Protein AF-J9S7V9-F1 (afdb_monomer)

Solvent-accessible surface area (backbone atoms only — not comparable to full-atom values): 14011 Å² total; per-residue (Å²): 140,81,84,81,82,76,84,75,80,78,78,80,75,76,76,70,69,83,44,79,54,92,44,72,67,48,50,49,61,65,52,67,58,42,80,44,70,44,55,42,45,25,38,92,94,42,56,77,85,59,64,95,46,74,57,42,57,49,16,39,74,54,36,29,32,42,37,31,40,50,82,56,92,65,22,27,37,34,38,28,60,47,79,48,75,40,78,44,88,86,44,96,82,50,74,57,49,72,44,80,47,54,45,40,36,67,38,90,51,70,66,63,68,64,54,57,64,66,75,48,80,50,75,68,53,43,53,50,50,51,57,50,49,51,57,57,48,49,55,55,53,56,60,60,59,71,82,56,85,63,52,73,66,54,53,54,52,52,39,53,57,38,21,63,69,53,49,80,90,67,75,80,100,74,70,56,72,63,41,54,50,40,35,55,51,28,14,44,51,50,20,50,50,51,53,39,59,77,64,63,64,73,42,64,95,46,74,73,39,38,57,50,37,55,52,49,53,53,50,52,55,53,50,30,33,51,36,37,27,52,30,52,36,50,52,50,56,55,60,75,73,109

Nearest PDB structures (foldseek):
  1xg2-assembly1_B  TM=3.855E-01  e=2.181E+00  Actinidia chinensis
  7zxk-assembly1_A  TM=3.573E-01  e=2.425E+00  Homo sapiens
  1x8z-assembly1_A-2  TM=3.748E-01  e=4.831E+00  Arabidopsis thaliana
  4qyz-assembly1_A  TM=2.620E-01  e=9.129E+00  Escherichia coli K-12

Radius of gyration: 21.39 Å; Cα contacts (8 Å, |Δi|>4): 297; chains: 1; bounding box: 53×49×70 Å

Sequence (242 aa):
MRWPDGPGTPDEQVSPATGSANGVLDLLALLRPARRLVVRLPSTGDPQGLPPHPATSAALGAGEVLLVDDASSTGTLALVPAFTARASAAEATDPPFVSCTWSAYRYDAALDLGHLVSAGPSAGDLEYELRQAVRDATSIIGGLGGRRAADATDLRTQLAALTSRHRVALPPHILDARSTRLIDTAAQVEAIVDLAGARSVEIGDTAGQWDSGDATLRGLQVLTRTARAAAVNQTILELLRH

Mean predicted aligned error: 10.32 Å

Structure (mmCIF, N/CA/C/O backbone):
data_AF-J9S7V9-F1
#
_entry.id   AF-J9S7V9-F1
#
loop_
_atom_site.group_PDB
_atom_site.id
_atom_site.type_symbol
_atom_site.label_atom_id
_atom_site.label_alt_id
_atom_site.label_comp_id
_atom_site.label_asym_id
_atom_site.label_entity_id
_atom_site.label_seq_id
_atom_site.pdbx_PDB_ins_code
_atom_site.Cartn_x
_atom_site.Cartn_y
_atom_site.Cartn_z
_atom_site.occupancy
_atom_site.B_iso_or_equiv
_atom_site.auth_seq_id
_atom_site.auth_comp_id
_atom_site.auth_asym_id
_atom_site.auth_atom_id
_atom_site.pdbx_PDB_model_num
ATOM 1 N N . MET A 1 1 ? -29.192 -33.424 -40.022 1.00 38.44 1 MET A N 1
ATOM 2 C CA . MET A 1 1 ? -28.822 -31.993 -40.000 1.00 38.44 1 MET A CA 1
ATOM 3 C C . MET A 1 1 ? -28.279 -31.722 -38.604 1.00 38.44 1 MET A C 1
ATOM 5 O O . MET A 1 1 ? -29.033 -31.842 -37.650 1.00 38.44 1 MET A O 1
ATOM 9 N N . ARG A 1 2 ? -26.953 -31.603 -38.473 1.00 37.44 2 ARG A N 1
ATOM 10 C CA . ARG A 1 2 ? -26.197 -31.676 -37.210 1.00 37.44 2 ARG A CA 1
ATOM 11 C C . ARG A 1 2 ? -25.835 -30.245 -36.798 1.00 37.44 2 ARG A C 1
ATOM 13 O O . ARG A 1 2 ? -25.290 -29.518 -37.622 1.00 37.44 2 ARG A O 1
ATOM 20 N N . TRP A 1 3 ? -26.212 -29.840 -35.590 1.00 37.81 3 TRP A N 1
ATOM 21 C CA . TRP A 1 3 ? -25.896 -28.523 -35.025 1.00 37.81 3 TRP A CA 1
ATOM 22 C C . TRP A 1 3 ? -24.385 -28.439 -34.732 1.00 37.81 3 TRP A C 1
ATOM 24 O O . TRP A 1 3 ? -23.839 -29.449 -34.282 1.00 37.81 3 TRP A O 1
ATOM 34 N N . PRO A 1 4 ? -23.693 -27.320 -35.016 1.00 46.81 4 PRO A N 1
ATOM 35 C CA . PRO A 1 4 ? -22.258 -27.206 -34.771 1.00 46.81 4 PRO A CA 1
ATOM 36 C C . PRO A 1 4 ? -21.960 -27.006 -33.279 1.00 46.81 4 PRO A C 1
ATOM 38 O O . PRO A 1 4 ? -22.697 -26.314 -32.573 1.00 46.81 4 PRO A O 1
ATOM 41 N N . ASP A 1 5 ? -20.876 -27.637 -32.828 1.00 46.78 5 ASP A N 1
ATOM 42 C CA . ASP A 1 5 ? -20.341 -27.561 -31.470 1.00 46.78 5 ASP A CA 1
ATOM 43 C C . ASP A 1 5 ? -19.988 -26.112 -31.085 1.00 46.78 5 ASP A C 1
ATOM 45 O O . ASP A 1 5 ? -19.474 -25.337 -31.896 1.00 46.78 5 ASP A O 1
ATOM 49 N N . GLY A 1 6 ? -20.316 -25.738 -29.845 1.00 43.12 6 GLY A N 1
ATOM 50 C CA . GLY A 1 6 ? -20.069 -24.405 -29.297 1.00 43.12 6 GLY A CA 1
ATOM 51 C C . GLY A 1 6 ? -18.573 -24.088 -29.153 1.00 43.12 6 GLY A C 1
ATOM 52 O O . GLY A 1 6 ? -17.753 -25.004 -29.072 1.00 43.12 6 GLY A O 1
ATOM 53 N N . PRO A 1 7 ? -18.198 -22.796 -29.122 1.00 43.84 7 PRO A N 1
ATOM 54 C CA . PRO A 1 7 ? -16.804 -22.393 -29.012 1.00 43.84 7 PRO A CA 1
ATOM 55 C C . PRO A 1 7 ? -16.226 -22.863 -27.674 1.00 43.84 7 PRO A C 1
ATOM 57 O O . PRO A 1 7 ? -16.810 -22.627 -26.614 1.00 43.84 7 PRO A O 1
ATOM 60 N N . GLY A 1 8 ? -15.085 -23.549 -27.758 1.00 37.28 8 GLY A N 1
ATOM 61 C CA . GLY A 1 8 ? -14.332 -24.036 -26.612 1.00 37.28 8 GLY A CA 1
ATOM 62 C C . GLY A 1 8 ? -14.010 -22.908 -25.637 1.00 37.28 8 GLY A C 1
ATOM 63 O O . GLY A 1 8 ? -13.689 -21.787 -26.034 1.00 37.28 8 GLY A O 1
ATOM 64 N N . THR A 1 9 ? -14.117 -23.230 -24.353 1.00 36.31 9 THR A N 1
ATOM 65 C CA . THR A 1 9 ? -13.598 -22.421 -23.254 1.00 36.31 9 THR A CA 1
ATOM 66 C C . THR A 1 9 ? -12.144 -22.058 -23.554 1.00 36.31 9 THR A C 1
ATOM 68 O O . THR A 1 9 ? -11.357 -22.975 -23.803 1.00 36.31 9 THR A O 1
ATOM 71 N N . PRO A 1 10 ? -11.762 -20.770 -23.573 1.00 40.31 10 PRO A N 1
ATOM 72 C CA . PRO A 1 10 ? -10.356 -20.426 -23.657 1.00 40.31 10 PRO A CA 1
ATOM 73 C C . PRO A 1 10 ? -9.682 -20.989 -22.407 1.00 40.31 10 PRO A C 1
ATOM 75 O O . PRO A 1 10 ? -10.049 -20.622 -21.291 1.00 40.31 10 PRO A O 1
ATOM 78 N N . ASP A 1 11 ? -8.744 -21.915 -22.609 1.00 34.06 11 ASP A N 1
ATOM 79 C CA . ASP A 1 11 ? -7.768 -22.288 -21.593 1.00 34.06 11 ASP A CA 1
ATOM 80 C C . ASP A 1 11 ? -7.143 -20.986 -21.092 1.00 34.06 11 ASP A C 1
ATOM 82 O O . ASP A 1 11 ? -6.427 -20.296 -21.824 1.00 34.06 11 ASP A O 1
ATOM 86 N N . GLU A 1 12 ? -7.467 -20.624 -19.855 1.00 33.91 12 GLU A N 1
ATOM 87 C CA . GLU A 1 12 ? -6.794 -19.577 -19.108 1.00 33.91 12 GLU A CA 1
ATOM 88 C C . GLU A 1 12 ? -5.360 -20.063 -18.895 1.00 33.91 12 GLU A C 1
ATOM 90 O O . GLU A 1 12 ? -5.033 -20.750 -17.927 1.00 33.91 12 GLU A O 1
ATOM 95 N N . GLN A 1 13 ? -4.506 -19.790 -19.885 1.00 33.53 13 GLN A N 1
ATOM 96 C CA . GLN A 1 13 ? -3.075 -20.001 -19.789 1.00 33.53 13 GLN A CA 1
ATOM 97 C C . GLN A 1 13 ? -2.557 -19.067 -18.702 1.00 33.53 13 GLN A C 1
ATOM 99 O O . GLN A 1 13 ? -2.215 -17.911 -18.943 1.00 33.53 13 GLN A O 1
ATOM 104 N N . VAL A 1 14 ? -2.516 -19.587 -17.478 1.00 37.94 14 VAL A N 1
ATOM 105 C CA . VAL A 1 14 ? -1.708 -19.042 -16.398 1.00 37.94 14 VAL A CA 1
ATOM 106 C C . VAL A 1 14 ? -0.270 -19.069 -16.901 1.00 37.94 14 VAL A C 1
ATOM 108 O O . VAL A 1 14 ? 0.377 -20.117 -16.907 1.00 37.94 14 VAL A O 1
ATOM 111 N N . SER A 1 15 ? 0.212 -17.927 -17.394 1.00 41.44 15 SER A N 1
ATOM 112 C CA . SER A 1 15 ? 1.614 -17.764 -17.760 1.00 41.44 15 SER A CA 1
ATOM 113 C C . SER A 1 15 ? 2.471 -18.152 -16.554 1.00 41.44 15 SER A C 1
ATOM 115 O O . SER A 1 15 ? 2.323 -17.544 -15.488 1.00 41.44 15 SER A O 1
ATOM 117 N N . PRO A 1 16 ? 3.342 -19.167 -16.675 1.00 40.19 16 PRO A N 1
ATOM 118 C CA . PRO A 1 16 ? 4.184 -19.581 -15.568 1.00 40.19 16 PRO A CA 1
ATOM 119 C C . PRO A 1 16 ? 5.148 -18.446 -15.213 1.00 40.19 16 PRO A C 1
ATOM 121 O O . PRO A 1 16 ? 5.659 -17.754 -16.098 1.00 40.19 16 PRO A O 1
ATOM 124 N N . ALA A 1 17 ? 5.401 -18.265 -13.914 1.00 45.16 17 ALA A N 1
ATOM 125 C CA . ALA A 1 17 ? 6.425 -17.351 -13.420 1.00 45.16 17 ALA A CA 1
ATOM 126 C C . ALA A 1 17 ? 7.728 -17.578 -14.203 1.00 45.16 17 ALA A C 1
ATOM 128 O O . ALA A 1 17 ? 8.227 -18.702 -14.272 1.00 45.16 17 ALA A O 1
ATOM 129 N N . THR A 1 18 ? 8.286 -16.528 -14.807 1.00 47.97 18 THR A N 1
ATOM 130 C CA . THR A 1 18 ? 9.433 -16.643 -15.729 1.00 47.97 18 THR A CA 1
ATOM 131 C C . THR A 1 18 ? 10.768 -16.903 -15.005 1.00 47.97 18 THR A C 1
ATOM 133 O O . THR A 1 18 ? 11.839 -16.790 -15.592 1.00 47.97 18 THR A O 1
ATOM 136 N N . GLY A 1 19 ? 10.729 -17.280 -13.727 1.00 45.47 19 GLY A N 1
ATOM 137 C CA . GLY A 1 19 ? 11.892 -17.659 -12.935 1.00 45.47 19 GLY A CA 1
ATOM 138 C C . GLY A 1 19 ? 11.580 -17.663 -11.440 1.00 45.47 19 GLY A C 1
ATOM 139 O O . GLY A 1 19 ? 10.988 -16.719 -10.921 1.00 45.47 19 GLY A O 1
ATOM 140 N N . SER A 1 20 ? 11.992 -18.726 -10.747 1.00 45.31 20 SER A N 1
ATOM 141 C CA . SER A 1 20 ? 12.107 -18.753 -9.285 1.00 45.31 20 SER A CA 1
ATOM 142 C C . SER A 1 20 ? 13.527 -18.322 -8.931 1.00 45.31 20 SER A C 1
ATOM 144 O O . SER A 1 20 ? 14.477 -19.033 -9.255 1.00 45.31 20 SER A O 1
ATOM 146 N N . ALA A 1 21 ? 13.686 -17.152 -8.313 1.00 51.97 21 ALA A N 1
ATOM 147 C CA . ALA A 1 21 ? 14.956 -16.741 -7.723 1.00 51.97 21 ALA A CA 1
ATOM 148 C C . ALA A 1 21 ? 15.135 -17.535 -6.419 1.00 51.97 21 ALA A C 1
ATOM 150 O O . ALA A 1 21 ? 14.439 -17.288 -5.435 1.00 51.97 21 ALA A O 1
ATOM 151 N N . ASN A 1 22 ? 16.032 -18.521 -6.406 1.00 54.12 22 ASN A N 1
ATOM 152 C CA . ASN A 1 22 ? 16.146 -19.503 -5.322 1.00 54.12 22 ASN A CA 1
ATOM 153 C C . ASN A 1 22 ? 17.025 -19.010 -4.154 1.00 54.12 22 ASN A C 1
ATOM 155 O O . ASN A 1 22 ? 17.597 -19.811 -3.413 1.00 54.12 22 ASN A O 1
ATOM 159 N N . GLY A 1 23 ? 17.121 -17.694 -3.944 1.00 71.50 23 GLY A N 1
ATOM 160 C CA . GLY A 1 23 ? 17.806 -17.128 -2.785 1.00 71.50 23 GLY A CA 1
ATOM 161 C C . GLY A 1 23 ? 18.076 -15.627 -2.864 1.00 71.50 23 GLY A C 1
ATOM 162 O O . GLY A 1 23 ? 17.802 -14.960 -3.859 1.00 71.50 23 GLY A O 1
ATOM 163 N N . VAL A 1 24 ? 18.666 -15.096 -1.787 1.00 79.56 24 VAL A N 1
ATOM 164 C CA . VAL A 1 24 ? 19.018 -13.670 -1.642 1.00 79.56 24 VAL A CA 1
ATOM 165 C C . VAL A 1 24 ? 19.972 -13.199 -2.745 1.00 79.56 24 VAL A C 1
ATOM 167 O O . VAL A 1 24 ? 19.847 -12.076 -3.221 1.00 79.56 24 VAL A O 1
ATOM 170 N N . LEU A 1 25 ? 20.906 -14.048 -3.183 1.00 84.25 25 LEU A N 1
ATOM 171 C CA . LEU A 1 25 ? 21.874 -13.691 -4.225 1.00 84.25 25 LEU A CA 1
ATOM 172 C C . LEU A 1 25 ? 21.218 -13.480 -5.593 1.00 84.25 25 LEU A C 1
ATOM 174 O O . LEU A 1 25 ? 21.598 -12.550 -6.299 1.00 84.25 25 LEU A O 1
ATOM 178 N N . ASP A 1 26 ? 20.212 -14.284 -5.938 1.00 83.94 26 ASP A N 1
ATOM 179 C CA . ASP A 1 26 ? 19.473 -14.140 -7.196 1.00 83.94 26 ASP A CA 1
ATOM 180 C C . ASP A 1 26 ? 18.645 -12.851 -7.192 1.00 83.94 26 ASP A C 1
ATOM 182 O O . ASP A 1 26 ? 18.638 -12.106 -8.171 1.00 83.94 26 ASP A O 1
ATOM 186 N N . LEU A 1 27 ? 18.013 -12.531 -6.056 1.00 86.25 27 LEU A N 1
ATOM 187 C CA . LEU A 1 27 ? 17.316 -11.258 -5.872 1.00 86.25 27 LEU A CA 1
ATOM 188 C C . LEU A 1 27 ? 18.281 -10.072 -6.006 1.00 86.25 27 LEU A C 1
ATOM 190 O O . LEU A 1 27 ? 17.988 -9.113 -6.715 1.00 86.25 27 LEU A O 1
ATOM 194 N N . LEU A 1 28 ? 19.454 -10.139 -5.373 1.00 87.69 28 LEU A N 1
ATOM 195 C CA . LEU A 1 28 ? 20.473 -9.096 -5.504 1.00 87.69 28 LEU A CA 1
ATOM 196 C C . LEU A 1 28 ? 20.975 -8.970 -6.945 1.00 87.69 28 LEU A C 1
ATOM 198 O O . LEU A 1 28 ? 21.182 -7.854 -7.414 1.00 87.69 28 LEU A O 1
ATOM 202 N N . ALA A 1 29 ? 21.142 -10.080 -7.666 1.00 87.31 29 ALA A N 1
ATOM 203 C CA . ALA A 1 29 ? 21.524 -10.060 -9.074 1.00 87.31 29 ALA A CA 1
ATOM 204 C C . ALA A 1 29 ? 20.453 -9.388 -9.952 1.00 87.31 29 ALA A C 1
ATOM 206 O O . ALA A 1 29 ? 20.811 -8.606 -10.832 1.00 87.31 29 ALA A O 1
ATOM 207 N N . LEU A 1 30 ? 19.166 -9.629 -9.673 1.00 87.25 30 LEU A N 1
ATOM 208 C CA . LEU A 1 30 ? 18.038 -8.974 -10.349 1.00 87.25 30 LEU A CA 1
ATOM 209 C C . LEU A 1 30 ? 17.956 -7.472 -10.052 1.00 87.25 30 LEU A C 1
ATOM 211 O O . LEU A 1 30 ? 17.625 -6.690 -10.938 1.00 87.25 30 LEU A O 1
ATOM 215 N N . LEU A 1 31 ? 18.256 -7.062 -8.818 1.00 89.12 31 LEU A N 1
ATOM 216 C CA . LEU A 1 31 ? 18.162 -5.663 -8.391 1.00 89.12 31 LEU A CA 1
ATOM 217 C C . LEU A 1 31 ? 19.415 -4.843 -8.715 1.00 89.12 31 LEU A C 1
ATOM 219 O O . LEU A 1 31 ? 19.340 -3.623 -8.809 1.00 89.12 31 LEU A O 1
ATOM 223 N N . ARG A 1 32 ? 20.570 -5.482 -8.918 1.00 88.56 32 ARG A N 1
ATOM 224 C CA . ARG A 1 32 ? 21.835 -4.802 -9.227 1.00 88.56 32 ARG A CA 1
ATOM 225 C C . ARG A 1 32 ? 21.781 -3.856 -10.441 1.00 88.56 32 ARG A C 1
ATOM 227 O O . ARG A 1 32 ? 22.381 -2.788 -10.342 1.00 88.56 32 ARG A O 1
ATOM 234 N N . PRO A 1 33 ? 21.138 -4.195 -11.576 1.00 88.62 33 PRO A N 1
ATOM 235 C CA . PRO A 1 33 ? 21.015 -3.274 -12.709 1.00 88.62 33 PRO A CA 1
ATOM 236 C C . PRO A 1 33 ? 19.897 -2.230 -12.546 1.00 88.62 33 PRO A C 1
ATOM 238 O O . PRO A 1 33 ? 19.689 -1.436 -13.464 1.00 88.62 33 PRO A O 1
ATOM 241 N N . ALA A 1 34 ? 19.163 -2.222 -11.427 1.00 90.69 34 ALA A N 1
ATOM 242 C CA . ALA A 1 34 ? 18.019 -1.341 -11.246 1.00 90.69 34 ALA A CA 1
ATOM 243 C C . ALA A 1 34 ? 18.429 0.137 -11.289 1.00 90.69 34 ALA A C 1
ATOM 245 O O . ALA A 1 34 ? 19.229 0.611 -10.485 1.00 90.69 34 ALA A O 1
ATOM 246 N N . ARG A 1 35 ? 17.825 0.884 -12.211 1.00 89.38 35 ARG A N 1
ATOM 247 C CA . ARG A 1 35 ? 17.903 2.348 -12.280 1.00 89.38 35 ARG A CA 1
ATOM 248 C C . ARG A 1 35 ? 16.882 3.006 -11.371 1.00 89.38 35 ARG A C 1
ATOM 250 O O . ARG A 1 35 ? 17.097 4.116 -10.890 1.00 89.38 35 ARG A O 1
ATOM 257 N N . ARG A 1 36 ? 15.752 2.331 -11.164 1.00 91.94 36 ARG A N 1
ATOM 258 C CA . ARG A 1 36 ? 14.672 2.811 -10.315 1.00 91.94 36 ARG A CA 1
ATOM 259 C C . ARG A 1 36 ? 13.923 1.652 -9.684 1.00 91.94 36 ARG A C 1
ATOM 261 O O . ARG A 1 36 ? 13.664 0.638 -10.326 1.00 91.94 36 ARG A O 1
ATOM 268 N N . LEU A 1 37 ? 13.548 1.861 -8.431 1.00 94.38 37 LEU A N 1
ATOM 269 C CA . LEU A 1 37 ? 12.752 0.947 -7.631 1.00 94.38 37 LEU A CA 1
ATOM 270 C C . LEU A 1 37 ? 11.518 1.698 -7.132 1.00 94.38 37 LEU A C 1
ATOM 272 O O . LEU A 1 37 ? 11.633 2.836 -6.671 1.00 94.38 37 LEU A O 1
ATOM 276 N N . VAL A 1 38 ? 10.342 1.089 -7.265 1.00 95.31 38 VAL A N 1
ATOM 277 C CA . VAL A 1 38 ? 9.075 1.646 -6.776 1.00 95.31 38 VAL A CA 1
ATOM 278 C C . VAL A 1 38 ? 8.254 0.547 -6.123 1.00 95.31 38 VAL A C 1
ATOM 280 O O . VAL A 1 38 ? 7.904 -0.436 -6.765 1.00 95.31 38 VAL A O 1
ATOM 283 N N . VAL A 1 39 ? 7.893 0.746 -4.864 1.00 95.19 39 VAL A N 1
ATOM 284 C CA . VAL A 1 39 ? 6.965 -0.104 -4.122 1.00 95.19 39 VAL A CA 1
ATOM 285 C C . VAL A 1 39 ? 5.534 0.389 -4.324 1.00 95.19 39 VAL A C 1
ATOM 287 O O . VAL A 1 39 ? 5.259 1.595 -4.303 1.00 95.19 39 VAL A O 1
ATOM 290 N N . ARG A 1 40 ? 4.614 -0.560 -4.507 1.00 95.50 40 ARG A N 1
ATOM 291 C CA . ARG A 1 40 ? 3.161 -0.355 -4.492 1.00 95.50 40 ARG A CA 1
ATOM 292 C C . ARG A 1 40 ? 2.529 -1.313 -3.503 1.00 95.50 40 ARG A C 1
ATOM 294 O O . ARG A 1 40 ? 2.974 -2.452 -3.394 1.00 95.50 40 ARG A O 1
ATOM 301 N N . LEU A 1 41 ? 1.464 -0.860 -2.847 1.00 94.75 41 LEU A N 1
ATOM 302 C CA . LEU A 1 41 ? 0.678 -1.663 -1.913 1.00 94.75 41 LEU A CA 1
ATOM 303 C C . LEU A 1 41 ? -0.780 -1.741 -2.391 1.00 94.75 41 LEU A C 1
ATOM 305 O O . LEU A 1 41 ? -1.669 -1.202 -1.725 1.00 94.75 41 LEU A O 1
ATOM 309 N N . PRO A 1 42 ? -1.036 -2.328 -3.577 1.00 95.00 42 PRO A N 1
ATOM 310 C CA . PRO A 1 42 ? -2.360 -2.308 -4.179 1.00 95.00 42 PRO A CA 1
ATOM 311 C C . PRO A 1 42 ? -3.349 -3.150 -3.370 1.00 95.00 42 PRO A C 1
ATOM 313 O O . PRO A 1 42 ? -2.979 -4.034 -2.596 1.00 95.00 42 PRO A O 1
ATOM 316 N N . SER A 1 43 ? -4.636 -2.889 -3.558 1.00 92.00 43 SER A N 1
ATOM 317 C CA . SER A 1 43 ? -5.719 -3.684 -2.981 1.00 92.00 43 SER A CA 1
ATOM 318 C C . SER A 1 43 ? -6.840 -3.877 -3.995 1.00 92.00 43 SER A C 1
ATOM 320 O O . SER A 1 43 ? -6.909 -3.183 -5.010 1.00 92.00 43 SER A O 1
ATOM 322 N N . THR A 1 44 ? -7.739 -4.826 -3.741 1.00 87.06 44 THR A N 1
ATOM 323 C CA . THR A 1 44 ? -8.907 -5.008 -4.612 1.00 87.06 44 THR A CA 1
ATOM 324 C C . THR A 1 44 ? -9.746 -3.725 -4.614 1.00 87.06 44 THR A C 1
ATOM 326 O O . THR A 1 44 ? -10.231 -3.307 -3.567 1.00 87.06 44 THR A O 1
ATOM 329 N N . GLY A 1 45 ? -9.907 -3.100 -5.784 1.00 86.81 45 GLY A N 1
ATOM 330 C CA . GLY A 1 45 ? -10.594 -1.809 -5.943 1.00 86.81 45 GLY A CA 1
ATOM 331 C C . GLY A 1 45 ? -9.680 -0.576 -5.908 1.00 86.81 45 GLY A C 1
ATOM 332 O O . GLY A 1 45 ? -10.116 0.493 -6.319 1.00 86.81 45 GLY A O 1
ATOM 333 N N . ASP A 1 46 ? -8.415 -0.729 -5.511 1.00 90.00 46 ASP A N 1
ATOM 334 C CA . ASP A 1 46 ? -7.376 0.304 -5.600 1.00 90.00 46 ASP A CA 1
ATOM 335 C C . ASP A 1 46 ? -6.076 -0.297 -6.177 1.00 90.00 46 ASP A C 1
ATOM 337 O O . ASP A 1 46 ? -5.182 -0.719 -5.432 1.00 90.00 46 ASP A O 1
ATOM 341 N N . PRO A 1 47 ? -5.950 -0.379 -7.515 1.00 90.69 47 PRO A N 1
ATOM 342 C CA . PRO A 1 47 ? -4.756 -0.913 -8.167 1.00 90.69 47 PRO A CA 1
ATOM 343 C C . PRO A 1 47 ? -3.571 0.066 -8.155 1.00 90.69 47 PRO A C 1
ATOM 345 O O . PRO A 1 47 ? -2.509 -0.281 -8.664 1.00 90.69 47 PRO A O 1
ATOM 348 N N . GLN A 1 48 ? -3.725 1.286 -7.624 1.00 91.25 48 GLN A N 1
ATOM 349 C CA . GLN A 1 48 ? -2.658 2.294 -7.533 1.00 91.25 48 GLN A CA 1
ATOM 350 C C . GLN A 1 48 ? -1.951 2.597 -8.867 1.00 91.25 48 GLN A C 1
ATOM 352 O O . GLN A 1 48 ? -0.731 2.775 -8.918 1.00 91.25 48 GLN A O 1
ATOM 357 N N . GLY A 1 49 ? -2.724 2.647 -9.956 1.00 91.19 49 GLY A N 1
ATOM 358 C CA . GLY A 1 49 ? -2.230 2.959 -11.301 1.00 91.19 49 GLY A CA 1
ATOM 359 C C . GLY A 1 49 ? -1.552 1.796 -12.032 1.00 91.19 49 GLY A C 1
ATOM 360 O O . GLY A 1 49 ? -1.057 1.995 -13.140 1.00 91.19 49 GL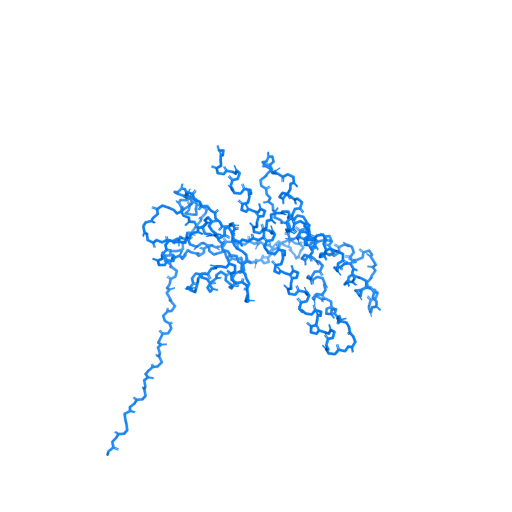Y A O 1
ATOM 361 N N . LEU A 1 50 ? -1.528 0.588 -11.456 1.00 94.81 50 LEU A N 1
ATOM 362 C CA . LEU A 1 50 ? -1.026 -0.603 -12.144 1.00 94.81 50 LEU A CA 1
ATOM 363 C C . LEU A 1 50 ? -1.966 -0.997 -13.305 1.00 94.81 50 LEU A C 1
ATOM 365 O O . LEU A 1 50 ? -3.180 -1.082 -13.091 1.00 94.81 50 LEU A O 1
ATOM 369 N N . PRO A 1 51 ? -1.444 -1.248 -14.522 1.00 95.38 51 PRO A N 1
ATOM 370 C CA . PRO A 1 51 ? -2.268 -1.652 -15.660 1.00 95.38 51 PRO A CA 1
ATOM 371 C C . PRO A 1 51 ? -2.717 -3.116 -15.534 1.00 95.38 51 PRO A C 1
ATOM 373 O O . PRO A 1 51 ? -2.049 -3.887 -14.859 1.00 95.38 51 PRO A O 1
ATOM 376 N N . PRO A 1 52 ? -3.797 -3.555 -16.202 1.00 95.31 52 PRO A N 1
ATOM 377 C CA . PRO A 1 52 ? -4.203 -4.962 -16.199 1.00 95.31 52 PRO A CA 1
ATOM 378 C C . PRO A 1 52 ? -3.100 -5.883 -16.742 1.00 95.31 52 PRO A C 1
ATOM 380 O O . PRO A 1 52 ? -2.649 -5.708 -17.872 1.00 95.31 52 PRO A O 1
ATOM 383 N N . HIS A 1 53 ? -2.665 -6.859 -15.942 1.00 96.44 53 HIS A N 1
ATOM 384 C CA . HIS A 1 53 ? -1.592 -7.799 -16.283 1.00 96.44 53 HIS A CA 1
ATOM 385 C C . HIS A 1 53 ? -1.540 -8.947 -15.250 1.00 96.44 53 HIS A C 1
ATOM 387 O O . HIS A 1 53 ? -1.907 -8.713 -14.094 1.00 96.44 53 HIS A O 1
ATOM 393 N N . PRO A 1 54 ? -1.021 -10.153 -15.570 1.00 96.81 54 PRO A N 1
ATOM 394 C CA . PRO A 1 54 ? -0.811 -11.212 -14.573 1.00 96.81 54 PRO A CA 1
ATOM 395 C C . PRO A 1 54 ? 0.009 -10.767 -13.352 1.00 96.81 54 PRO A C 1
ATOM 397 O O . PRO A 1 54 ? -0.316 -11.125 -12.222 1.00 96.81 54 PRO A O 1
ATOM 400 N N . ALA A 1 55 ? 1.021 -9.916 -13.560 1.00 96.38 55 ALA A N 1
ATOM 401 C CA . ALA A 1 55 ? 1.791 -9.303 -12.470 1.00 96.38 55 ALA A CA 1
ATOM 402 C C . ALA A 1 55 ? 0.910 -8.479 -11.521 1.00 96.38 55 ALA A C 1
ATOM 404 O O . ALA A 1 55 ? 1.127 -8.479 -10.314 1.00 96.38 55 ALA A O 1
ATOM 405 N N . THR A 1 56 ? -0.086 -7.778 -12.059 1.00 97.12 56 THR A N 1
ATOM 406 C CA . THR A 1 56 ? -1.011 -6.941 -11.290 1.00 97.12 56 THR A CA 1
ATOM 407 C C . THR A 1 56 ? -2.007 -7.789 -10.526 1.00 97.12 56 THR A C 1
ATOM 409 O O . THR A 1 56 ? -2.252 -7.512 -9.359 1.00 97.12 56 THR A O 1
ATOM 412 N N . SER A 1 57 ? -2.517 -8.864 -11.129 1.00 96.75 57 SER A N 1
ATOM 413 C CA . SER A 1 57 ? -3.336 -9.852 -10.422 1.00 96.75 57 SER A CA 1
ATOM 414 C C . SER A 1 57 ? -2.567 -10.478 -9.254 1.00 96.75 57 SER A C 1
ATOM 416 O O . SER A 1 57 ? -3.085 -10.551 -8.141 1.00 96.75 57 SER A O 1
ATOM 418 N N . ALA A 1 58 ? -1.303 -10.854 -9.477 1.00 96.81 58 ALA A N 1
ATOM 419 C CA . ALA A 1 58 ? -0.429 -11.373 -8.428 1.00 96.81 58 ALA A CA 1
ATOM 420 C C . ALA A 1 58 ? -0.164 -10.327 -7.330 1.00 96.81 58 ALA A C 1
ATOM 422 O O . ALA A 1 58 ? -0.276 -10.642 -6.147 1.00 96.81 58 ALA A O 1
ATOM 423 N N . ALA A 1 59 ? 0.114 -9.075 -7.705 1.00 96.88 59 ALA A N 1
ATOM 424 C CA . ALA A 1 59 ? 0.314 -7.969 -6.771 1.00 96.88 59 ALA A CA 1
ATOM 425 C C . ALA A 1 59 ? -0.940 -7.660 -5.940 1.00 96.88 59 ALA A C 1
ATOM 427 O O . ALA A 1 59 ? -0.830 -7.405 -4.747 1.00 96.88 59 ALA A O 1
ATOM 428 N N . LEU A 1 60 ? -2.133 -7.704 -6.541 1.00 95.94 60 LEU A N 1
ATOM 429 C CA . LEU A 1 60 ? -3.408 -7.528 -5.840 1.00 95.94 60 LEU A CA 1
ATOM 430 C C . LEU A 1 60 ? -3.660 -8.656 -4.835 1.00 95.94 60 LEU A C 1
ATOM 432 O O . LEU A 1 60 ? -4.150 -8.391 -3.739 1.00 95.94 60 LEU A O 1
ATOM 436 N N . GLY A 1 61 ? -3.298 -9.892 -5.193 1.00 94.69 61 GLY A N 1
ATOM 437 C CA . GLY A 1 61 ? -3.369 -11.044 -4.295 1.00 94.69 61 GLY A CA 1
ATOM 438 C C . GLY A 1 61 ? -2.378 -10.962 -3.130 1.00 94.69 61 GLY A C 1
ATOM 439 O O . GLY A 1 61 ? -2.740 -11.272 -1.999 1.00 94.69 61 GLY A O 1
ATOM 440 N N . ALA A 1 62 ? -1.149 -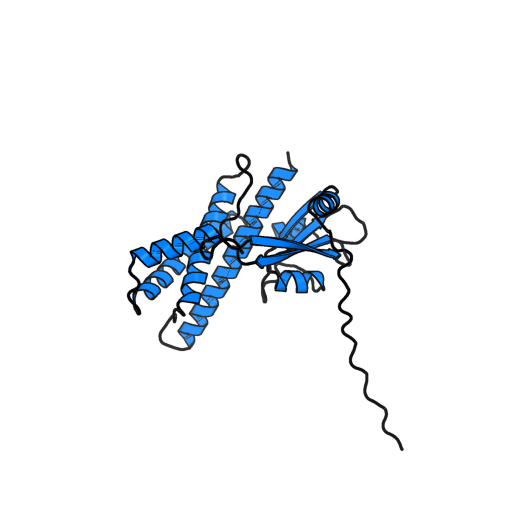10.509 -3.388 1.00 94.12 62 ALA A N 1
ATOM 441 C CA . ALA A 1 62 ? -0.121 -10.325 -2.361 1.00 94.12 62 ALA A CA 1
ATOM 442 C C . ALA A 1 62 ? -0.315 -9.048 -1.523 1.00 94.12 62 ALA A C 1
ATOM 444 O O . ALA A 1 62 ? 0.159 -8.966 -0.394 1.00 94.12 62 ALA A O 1
ATOM 445 N N . GLY A 1 63 ? -0.994 -8.041 -2.074 1.00 94.56 63 GLY A N 1
ATOM 446 C CA . GLY A 1 63 ? -1.118 -6.705 -1.495 1.00 94.56 63 GLY A CA 1
ATOM 447 C C . GLY A 1 63 ? 0.141 -5.840 -1.620 1.00 94.56 63 GLY A C 1
ATOM 448 O O . GLY A 1 63 ? 0.153 -4.729 -1.094 1.00 94.56 63 GLY A O 1
ATOM 449 N N . GLU A 1 64 ? 1.183 -6.324 -2.299 1.00 95.56 64 GLU A N 1
ATOM 450 C CA . GLU A 1 64 ? 2.467 -5.645 -2.467 1.00 95.56 64 GLU A CA 1
ATOM 451 C C . GLU A 1 64 ? 3.133 -6.037 -3.792 1.00 95.56 64 GLU A C 1
ATOM 453 O O . GLU A 1 64 ? 3.029 -7.173 -4.257 1.00 95.56 64 GLU A O 1
ATOM 458 N N . VAL A 1 65 ? 3.849 -5.087 -4.395 1.00 97.00 65 VAL A N 1
ATOM 459 C CA . VAL A 1 65 ? 4.770 -5.347 -5.504 1.00 97.00 65 VAL A CA 1
ATOM 460 C C . VAL A 1 65 ? 5.922 -4.347 -5.500 1.00 97.00 65 VAL A C 1
ATOM 462 O O . VAL A 1 65 ? 5.724 -3.146 -5.303 1.00 97.00 65 VAL A O 1
ATOM 465 N N . LEU A 1 66 ? 7.127 -4.847 -5.773 1.00 96.50 66 LEU A N 1
ATOM 466 C CA . LEU A 1 66 ? 8.299 -4.041 -6.088 1.00 96.50 66 LEU A CA 1
ATOM 467 C C . LEU A 1 66 ? 8.473 -3.984 -7.608 1.00 96.50 66 LEU A C 1
ATOM 469 O O . LEU A 1 66 ? 8.741 -4.992 -8.261 1.00 96.50 66 LEU A O 1
ATOM 473 N N . LEU A 1 67 ? 8.323 -2.792 -8.170 1.00 96.69 67 LEU A N 1
ATOM 474 C CA . LEU A 1 67 ? 8.580 -2.502 -9.572 1.00 96.69 67 LEU A CA 1
ATOM 475 C C . LEU A 1 67 ? 10.035 -2.085 -9.750 1.00 96.69 67 LEU A C 1
ATOM 477 O O . LEU A 1 67 ? 10.538 -1.218 -9.032 1.00 96.69 67 LEU A O 1
ATOM 481 N N . VAL A 1 68 ? 10.683 -2.685 -10.737 1.00 95.44 68 VAL A N 1
ATOM 482 C CA . VAL A 1 68 ? 12.095 -2.502 -11.038 1.00 95.44 68 VAL A CA 1
ATOM 483 C C . VAL A 1 68 ? 12.223 -2.054 -12.488 1.00 95.44 68 VAL A C 1
ATOM 485 O O . VAL A 1 68 ? 11.846 -2.771 -13.418 1.00 95.44 68 VAL A O 1
ATOM 488 N N . ASP A 1 69 ? 12.765 -0.856 -12.678 1.00 93.44 69 ASP A N 1
ATOM 489 C CA . ASP A 1 69 ? 13.345 -0.457 -13.958 1.00 93.44 69 ASP A CA 1
ATOM 490 C C . ASP A 1 69 ? 14.782 -0.976 -13.990 1.00 93.44 69 ASP A C 1
ATOM 492 O O . ASP A 1 69 ? 15.682 -0.375 -13.404 1.00 93.44 69 ASP A O 1
ATOM 496 N N . ASP A 1 70 ? 14.980 -2.124 -14.633 1.00 89.50 70 ASP A N 1
ATOM 497 C CA . ASP A 1 70 ? 16.264 -2.813 -14.776 1.00 89.50 70 ASP A CA 1
ATOM 498 C C . ASP A 1 70 ? 17.018 -2.412 -16.055 1.00 89.50 70 ASP A C 1
ATOM 500 O O . ASP A 1 70 ? 17.941 -3.113 -16.470 1.00 89.50 70 ASP A O 1
ATOM 504 N N . ALA A 1 71 ? 16.631 -1.297 -16.695 1.00 80.69 71 ALA A N 1
ATOM 505 C CA . ALA A 1 71 ? 17.170 -0.838 -17.976 1.00 80.69 71 ALA A CA 1
ATOM 506 C C . ALA A 1 71 ? 16.968 -1.803 -19.158 1.00 80.69 71 ALA A C 1
ATOM 508 O O . ALA A 1 71 ? 17.563 -1.604 -20.222 1.00 80.69 71 ALA A O 1
ATOM 509 N N . SER A 1 72 ? 16.149 -2.842 -18.990 1.00 78.31 72 SER A N 1
ATOM 510 C CA . SER A 1 72 ? 15.814 -3.782 -20.051 1.00 78.31 72 SER A CA 1
ATOM 511 C C . SER A 1 72 ? 14.850 -3.156 -21.058 1.00 78.31 72 SER A C 1
ATOM 513 O O . SER A 1 72 ? 13.949 -2.400 -20.703 1.00 78.31 72 SER A O 1
ATOM 515 N N . SER A 1 73 ? 14.980 -3.526 -22.332 1.00 71.25 73 SER A N 1
ATOM 516 C CA . SER A 1 73 ? 14.026 -3.133 -23.379 1.00 71.25 73 SER A CA 1
ATOM 517 C C . SER A 1 73 ? 12.713 -3.926 -23.342 1.00 71.25 73 SER A C 1
ATOM 519 O O . SER A 1 73 ? 11.803 -3.628 -24.108 1.00 71.25 73 SER A O 1
ATOM 521 N N . THR A 1 74 ? 12.609 -4.937 -22.475 1.00 81.31 74 THR A N 1
ATOM 522 C CA . THR A 1 74 ? 11.510 -5.923 -22.463 1.00 81.31 74 THR A CA 1
ATOM 523 C C . THR A 1 74 ? 10.369 -5.588 -21.498 1.00 81.31 74 THR A C 1
ATOM 525 O O . THR A 1 74 ? 9.523 -6.436 -21.245 1.00 81.31 74 THR A O 1
ATOM 528 N N . GLY A 1 75 ? 10.343 -4.365 -20.961 1.00 91.12 75 GLY A N 1
ATOM 529 C CA . GLY A 1 75 ? 9.314 -3.884 -20.037 1.00 91.12 75 GLY A CA 1
ATOM 530 C C . GLY A 1 75 ? 9.695 -4.003 -18.561 1.00 91.12 75 GLY A C 1
ATOM 531 O O . GLY A 1 75 ? 10.740 -4.559 -18.212 1.00 91.12 75 GLY A O 1
ATOM 532 N N . THR A 1 76 ? 8.867 -3.426 -17.687 1.00 95.62 76 THR A N 1
ATOM 533 C CA . THR A 1 76 ? 9.164 -3.308 -16.250 1.00 95.62 76 THR A CA 1
ATOM 534 C C . THR A 1 76 ? 9.097 -4.664 -15.554 1.00 95.62 76 THR A C 1
ATOM 536 O O . THR A 1 76 ? 8.121 -5.404 -15.700 1.00 95.62 76 THR A O 1
ATOM 539 N N . LEU A 1 77 ? 10.117 -4.972 -14.753 1.00 95.81 77 LEU A N 1
ATOM 540 C CA . LEU A 1 77 ? 10.142 -6.155 -13.900 1.00 95.81 77 LEU A CA 1
ATOM 541 C C . LEU A 1 77 ? 9.306 -5.895 -12.637 1.00 95.81 77 LEU A C 1
ATOM 543 O O . LEU A 1 77 ? 9.432 -4.856 -11.994 1.00 95.81 77 LEU A O 1
ATOM 547 N N . ALA A 1 78 ? 8.451 -6.845 -12.281 1.00 96.62 78 ALA A N 1
ATOM 548 C CA . ALA A 1 78 ? 7.600 -6.815 -11.103 1.00 96.62 78 ALA A CA 1
ATOM 549 C C . ALA A 1 78 ? 7.934 -8.004 -10.203 1.00 96.62 78 ALA A C 1
ATOM 551 O O . ALA A 1 78 ? 7.790 -9.161 -10.599 1.00 96.62 78 ALA A O 1
ATOM 552 N N . LEU A 1 79 ? 8.379 -7.709 -8.988 1.00 96.25 79 LEU A N 1
ATOM 553 C CA . LEU A 1 79 ? 8.690 -8.695 -7.966 1.00 96.25 79 LEU A CA 1
ATOM 554 C C . LEU A 1 79 ? 7.560 -8.697 -6.938 1.00 96.25 79 LEU A C 1
ATOM 556 O O . LEU A 1 79 ? 7.313 -7.690 -6.273 1.00 96.25 79 LEU A O 1
ATOM 560 N N . VAL A 1 80 ? 6.864 -9.824 -6.830 1.00 96.38 80 VAL A N 1
ATOM 561 C CA . VAL A 1 80 ? 5.718 -9.999 -5.932 1.00 96.38 80 VAL A CA 1
ATOM 562 C C . VAL A 1 80 ? 6.133 -10.917 -4.779 1.00 96.38 80 VAL A C 1
ATOM 564 O O . VAL A 1 80 ? 6.552 -12.050 -5.048 1.00 96.38 80 VAL A O 1
ATOM 567 N N . PRO A 1 81 ? 6.056 -10.458 -3.516 1.00 93.56 81 PRO A N 1
ATOM 568 C CA . PRO A 1 81 ? 6.422 -11.273 -2.371 1.00 93.56 81 PRO A CA 1
ATOM 569 C C . PRO A 1 81 ? 5.301 -12.250 -2.000 1.00 93.56 81 PRO A C 1
ATOM 571 O O . PRO A 1 81 ? 4.114 -11.958 -2.128 1.00 93.56 81 PRO A O 1
ATOM 574 N N . ALA A 1 82 ? 5.687 -13.406 -1.476 1.00 91.00 82 ALA A N 1
ATOM 575 C CA . ALA A 1 82 ? 4.804 -14.362 -0.829 1.00 91.00 82 ALA A CA 1
ATOM 576 C C . ALA A 1 82 ? 5.434 -14.813 0.491 1.00 91.00 82 ALA A C 1
ATOM 578 O O . ALA A 1 82 ? 6.557 -15.331 0.523 1.00 91.00 82 ALA A O 1
ATOM 579 N N . PHE A 1 83 ? 4.698 -14.616 1.584 1.00 87.25 83 PHE A N 1
ATOM 580 C CA . PHE A 1 83 ? 5.145 -14.926 2.936 1.00 87.25 83 PHE A CA 1
ATOM 581 C C . PHE A 1 83 ? 4.523 -16.236 3.415 1.00 87.25 83 PHE A C 1
ATOM 583 O O . PHE A 1 83 ? 3.305 -16.394 3.414 1.00 87.25 83 PHE A O 1
ATOM 590 N N . THR A 1 84 ? 5.357 -17.174 3.857 1.00 85.19 84 THR A N 1
ATOM 591 C CA . THR A 1 84 ? 4.912 -18.419 4.491 1.00 85.19 84 THR A CA 1
ATOM 592 C C . THR A 1 84 ? 5.402 -18.448 5.929 1.00 85.19 84 THR A C 1
ATOM 594 O O . THR A 1 84 ? 6.611 -18.469 6.175 1.00 85.19 84 THR A O 1
ATOM 597 N N . ALA A 1 85 ? 4.463 -18.467 6.873 1.00 83.94 85 ALA A N 1
ATOM 598 C CA . ALA A 1 85 ? 4.738 -18.661 8.290 1.00 83.94 85 ALA A CA 1
ATOM 599 C C . ALA A 1 85 ? 4.703 -20.157 8.631 1.00 83.94 85 ALA A C 1
ATOM 601 O O . ALA A 1 85 ? 3.746 -20.859 8.301 1.00 83.94 85 ALA A O 1
ATOM 602 N N . ARG A 1 86 ? 5.737 -20.652 9.311 1.00 78.81 86 ARG A N 1
ATOM 603 C CA . ARG A 1 86 ? 5.808 -22.015 9.844 1.00 78.81 86 ARG A CA 1
ATOM 604 C C . ARG A 1 86 ? 5.928 -21.945 11.362 1.00 78.81 86 ARG A C 1
ATOM 606 O O . ARG A 1 86 ? 6.752 -21.195 11.879 1.00 78.81 86 ARG A O 1
ATOM 613 N N . ALA A 1 87 ? 5.103 -22.717 12.067 1.00 75.44 87 ALA A N 1
ATOM 614 C CA . ALA A 1 87 ? 5.185 -22.816 13.522 1.00 75.44 87 ALA A CA 1
ATOM 615 C C . ALA A 1 87 ? 6.585 -23.292 13.949 1.00 75.44 87 ALA A C 1
ATOM 617 O O . ALA A 1 87 ? 7.164 -24.164 13.293 1.00 75.44 87 ALA A O 1
ATOM 618 N N . SER A 1 88 ? 7.123 -22.713 15.027 1.00 69.62 88 SER A N 1
ATOM 619 C CA . SER A 1 88 ? 8.370 -23.198 15.622 1.00 69.62 88 SER A CA 1
ATOM 620 C C . SER A 1 88 ? 8.164 -24.631 16.112 1.00 69.62 88 SER A C 1
ATOM 622 O O . SER A 1 88 ? 7.172 -24.936 16.772 1.00 69.62 88 SER A O 1
ATOM 624 N N . ALA A 1 89 ? 9.091 -25.523 15.763 1.00 67.81 89 ALA A N 1
ATOM 625 C CA . ALA A 1 89 ? 9.077 -26.903 16.239 1.00 67.81 89 ALA A CA 1
ATOM 626 C C . ALA A 1 89 ? 9.629 -27.034 17.671 1.00 67.81 89 ALA A C 1
ATOM 628 O O . ALA A 1 89 ? 9.490 -28.098 18.268 1.00 67.81 89 ALA A O 1
ATOM 629 N N . ALA A 1 90 ? 10.284 -25.987 18.190 1.00 65.62 90 ALA A N 1
ATOM 630 C CA . ALA A 1 90 ? 11.010 -26.038 19.453 1.00 65.62 90 ALA A CA 1
ATOM 631 C C . ALA A 1 90 ? 10.094 -25.790 20.661 1.00 65.62 90 ALA A C 1
ATOM 633 O O . ALA A 1 90 ? 10.146 -26.570 21.606 1.00 65.62 90 ALA A O 1
ATOM 634 N N . GLU A 1 91 ? 9.213 -24.782 20.617 1.00 61.84 91 GLU A N 1
ATOM 635 C CA . GLU A 1 91 ? 8.257 -24.473 21.691 1.00 61.84 91 GLU A CA 1
ATOM 636 C C . GLU A 1 91 ? 7.007 -23.755 21.152 1.00 61.84 91 GLU A C 1
ATOM 638 O O . GLU A 1 91 ? 7.087 -22.957 20.220 1.00 61.84 91 GLU A O 1
ATOM 643 N N . ALA A 1 92 ? 5.841 -23.976 21.777 1.00 62.75 92 ALA A N 1
ATOM 644 C CA . ALA A 1 92 ? 4.583 -23.304 21.414 1.00 62.75 92 ALA A CA 1
ATOM 645 C C . ALA A 1 92 ? 4.601 -21.776 21.646 1.00 62.75 92 ALA A C 1
ATOM 647 O O . ALA A 1 92 ? 3.708 -21.071 21.179 1.00 62.75 92 ALA A O 1
ATOM 648 N N . THR A 1 93 ? 5.601 -21.279 22.379 1.00 64.38 93 THR A N 1
ATOM 649 C CA . THR A 1 93 ? 5.769 -19.865 22.742 1.00 64.38 93 THR A CA 1
ATOM 650 C C . THR A 1 93 ? 6.675 -19.099 21.775 1.00 64.38 93 THR A C 1
ATOM 652 O O . THR A 1 93 ? 6.696 -17.869 21.814 1.00 64.38 93 THR A O 1
ATOM 655 N N . ASP A 1 94 ? 7.417 -19.798 20.911 1.00 69.69 94 ASP A N 1
ATOM 656 C CA . ASP A 1 94 ? 8.317 -19.156 19.956 1.00 69.69 94 ASP A CA 1
ATOM 657 C C . ASP A 1 94 ? 7.534 -18.463 18.830 1.00 69.69 94 ASP A C 1
ATOM 659 O O . ASP A 1 94 ? 6.531 -18.998 18.336 1.00 69.69 94 ASP A O 1
ATOM 663 N N . PRO A 1 95 ? 8.000 -17.292 18.359 1.00 67.56 95 PRO A N 1
ATOM 664 C CA . PRO A 1 95 ? 7.399 -16.649 17.204 1.00 67.56 95 PRO A CA 1
ATOM 665 C C . PRO A 1 95 ? 7.520 -17.555 15.965 1.00 67.56 95 PRO A C 1
ATOM 667 O O . PRO A 1 95 ? 8.523 -18.255 15.794 1.00 67.56 95 PRO A O 1
ATOM 670 N N . PRO A 1 96 ? 6.517 -17.549 15.070 1.00 74.56 96 PRO A N 1
ATOM 671 C CA . PRO A 1 96 ? 6.570 -18.352 13.858 1.00 74.56 96 PRO A CA 1
ATOM 672 C C . PRO A 1 96 ? 7.752 -17.931 12.982 1.00 74.56 96 PRO A C 1
ATOM 674 O O . PRO A 1 96 ? 8.044 -16.744 12.825 1.00 74.56 96 PRO A O 1
ATOM 677 N N . PHE A 1 97 ? 8.399 -18.910 12.353 1.00 77.31 97 PHE A N 1
ATOM 678 C CA . PHE A 1 97 ? 9.410 -18.648 11.341 1.00 77.31 97 PHE A CA 1
ATOM 679 C C . PHE A 1 97 ? 8.720 -18.164 10.064 1.00 77.31 97 PHE A C 1
ATOM 681 O O . PHE A 1 97 ? 7.949 -18.907 9.453 1.00 77.31 97 PHE A O 1
ATOM 688 N N . VAL A 1 98 ? 8.990 -16.925 9.654 1.00 82.19 98 VAL A N 1
ATOM 689 C CA . VAL A 1 98 ? 8.438 -16.345 8.425 1.00 82.19 98 VAL A CA 1
ATOM 690 C C . VAL A 1 98 ? 9.484 -16.427 7.321 1.00 82.19 98 VAL A C 1
ATOM 692 O O . VAL A 1 98 ? 10.566 -15.856 7.425 1.00 82.19 98 VAL A O 1
ATOM 695 N N . SER A 1 99 ? 9.143 -17.133 6.247 1.00 84.00 99 SER A N 1
ATOM 696 C CA . SER A 1 99 ? 9.927 -17.174 5.011 1.00 84.00 99 SER A CA 1
ATOM 697 C C . SER A 1 99 ? 9.282 -16.283 3.956 1.00 84.00 99 SER A C 1
ATOM 699 O O . SER A 1 99 ? 8.062 -16.291 3.807 1.00 84.00 99 SER A O 1
ATOM 701 N N . CYS A 1 100 ? 10.097 -15.515 3.235 1.00 86.88 100 CYS A N 1
ATOM 702 C CA . CYS A 1 100 ? 9.661 -14.691 2.112 1.00 86.88 100 CYS A CA 1
ATOM 703 C C . CYS A 1 100 ? 10.221 -15.277 0.814 1.00 86.88 100 CYS A C 1
ATOM 705 O O . CYS A 1 100 ? 11.421 -15.531 0.706 1.00 86.88 100 CYS A O 1
ATOM 707 N N . THR A 1 101 ? 9.340 -15.498 -0.154 1.00 89.69 101 THR A N 1
ATOM 708 C CA . THR A 1 101 ? 9.672 -15.934 -1.513 1.00 89.69 101 THR A CA 1
ATOM 709 C C . THR A 1 101 ? 9.230 -14.860 -2.494 1.00 89.69 101 THR A C 1
ATOM 711 O O . THR A 1 101 ? 8.230 -14.189 -2.256 1.00 89.69 101 THR A O 1
ATOM 714 N N . TRP A 1 102 ? 9.970 -14.677 -3.583 1.00 92.25 102 TRP A N 1
ATOM 715 C CA . TRP A 1 102 ? 9.673 -13.651 -4.581 1.00 92.25 102 TRP A CA 1
ATOM 716 C C . TRP A 1 102 ? 9.347 -14.305 -5.915 1.00 92.25 102 TRP A C 1
ATOM 718 O O . TRP A 1 102 ? 10.121 -15.115 -6.421 1.00 92.25 102 TRP A O 1
ATOM 728 N N . SER A 1 103 ? 8.210 -13.927 -6.492 1.00 93.69 103 SER A N 1
ATOM 729 C CA . SER A 1 103 ? 7.844 -14.284 -7.862 1.00 93.69 103 SER A CA 1
ATOM 730 C C . SER A 1 103 ? 8.160 -13.122 -8.793 1.00 93.69 103 SER A C 1
ATOM 732 O O . SER A 1 103 ? 7.753 -11.990 -8.528 1.00 93.69 103 SER A O 1
ATOM 734 N N . ALA A 1 104 ? 8.876 -13.400 -9.881 1.00 93.88 104 ALA A N 1
ATOM 735 C CA . ALA A 1 104 ? 9.217 -12.411 -10.893 1.00 93.88 104 ALA A CA 1
ATOM 736 C C . ALA A 1 104 ? 8.250 -12.482 -12.080 1.00 93.88 104 ALA A C 1
ATOM 738 O O . ALA A 1 104 ? 8.068 -13.534 -12.695 1.00 93.88 104 ALA A O 1
ATOM 739 N N . TYR A 1 105 ? 7.676 -11.335 -12.423 1.00 95.12 105 TYR A N 1
ATOM 740 C CA . TYR A 1 105 ? 6.842 -11.121 -13.599 1.00 95.12 105 TYR A CA 1
ATOM 741 C C . TYR A 1 105 ? 7.422 -9.975 -14.417 1.00 95.12 105 TYR A C 1
ATOM 743 O O . TYR A 1 105 ? 8.078 -9.090 -13.871 1.00 95.12 105 TYR A O 1
ATOM 751 N N . ARG A 1 106 ? 7.144 -9.938 -15.716 1.00 95.06 106 ARG A N 1
ATOM 752 C CA . ARG A 1 106 ? 7.535 -8.815 -16.569 1.00 95.06 106 ARG A CA 1
ATOM 753 C C . ARG A 1 106 ? 6.313 -8.281 -17.292 1.00 95.06 106 ARG A C 1
ATOM 755 O O . ARG A 1 106 ? 5.577 -9.073 -17.864 1.00 95.06 106 ARG A O 1
ATOM 762 N N . TYR A 1 107 ? 6.087 -6.973 -17.205 1.00 95.81 107 TYR A N 1
ATOM 763 C CA . TYR A 1 107 ? 5.069 -6.302 -18.011 1.00 95.81 107 TYR A CA 1
ATOM 764 C C . TYR A 1 107 ? 5.507 -6.258 -19.474 1.00 95.81 107 TYR A C 1
ATOM 766 O O . TYR A 1 107 ? 6.695 -6.120 -19.749 1.00 95.81 107 TYR A O 1
ATOM 774 N N . ASP A 1 108 ? 4.547 -6.271 -20.398 1.00 93.75 108 ASP A N 1
ATOM 775 C CA . ASP A 1 108 ? 4.822 -6.194 -21.842 1.00 93.75 108 ASP A CA 1
ATOM 776 C C . ASP A 1 108 ? 5.467 -4.864 -22.271 1.00 93.75 108 ASP A C 1
ATOM 778 O O . ASP A 1 108 ? 6.133 -4.782 -23.303 1.00 93.75 108 ASP A O 1
ATOM 782 N N . ALA A 1 109 ? 5.265 -3.805 -21.482 1.00 91.75 109 ALA A N 1
ATOM 783 C CA . ALA A 1 109 ? 5.793 -2.471 -21.731 1.00 91.75 109 ALA A CA 1
ATOM 784 C C . ALA A 1 109 ? 6.490 -1.900 -20.492 1.00 91.75 109 ALA A C 1
ATOM 786 O O . ALA A 1 109 ? 6.234 -2.295 -19.350 1.00 91.75 109 ALA A O 1
ATOM 787 N N . ALA A 1 110 ? 7.385 -0.940 -20.723 1.00 92.69 110 ALA A N 1
ATOM 788 C CA . ALA A 1 110 ? 7.978 -0.164 -19.646 1.00 92.69 110 ALA A CA 1
ATOM 789 C C . ALA A 1 110 ? 6.912 0.750 -19.026 1.00 92.69 110 ALA A C 1
ATOM 791 O O . ALA A 1 110 ? 6.258 1.522 -19.728 1.00 92.69 110 ALA A O 1
ATOM 792 N N . LEU A 1 111 ? 6.744 0.659 -17.710 1.00 94.19 111 LEU A N 1
ATOM 793 C CA . LEU A 1 111 ? 5.876 1.539 -16.942 1.00 94.19 111 LEU A CA 1
ATOM 794 C C . LEU A 1 111 ? 6.612 2.834 -16.603 1.00 94.19 111 LEU A C 1
ATOM 796 O O . LEU A 1 111 ? 7.790 2.816 -16.236 1.00 94.19 111 LEU A O 1
ATOM 800 N N . ASP A 1 112 ? 5.896 3.958 -16.635 1.00 92.94 112 ASP A N 1
ATOM 801 C CA . ASP A 1 112 ? 6.417 5.222 -16.120 1.00 92.94 112 ASP A CA 1
ATOM 802 C C . ASP A 1 112 ? 6.403 5.209 -14.583 1.00 92.94 112 ASP A C 1
ATOM 804 O O . ASP A 1 112 ? 5.475 5.675 -13.915 1.00 92.94 112 ASP A O 1
ATOM 808 N N . LEU A 1 113 ? 7.470 4.652 -14.006 1.00 92.94 113 LEU A N 1
ATOM 809 C CA . LEU A 1 113 ? 7.686 4.609 -12.560 1.00 92.94 113 LEU A CA 1
ATOM 810 C C . LEU A 1 113 ? 7.807 6.014 -11.940 1.00 92.94 113 LEU A C 1
ATOM 812 O O . LEU A 1 113 ? 7.603 6.177 -10.736 1.00 92.94 113 LEU A O 1
ATOM 816 N N . GLY A 1 114 ? 8.142 7.028 -12.745 1.00 90.19 114 GLY A N 1
ATOM 817 C CA . GLY A 1 114 ? 8.115 8.438 -12.370 1.00 90.19 114 GLY A CA 1
ATOM 818 C C . GLY A 1 114 ? 6.716 8.909 -12.071 1.00 90.19 114 GLY A C 1
ATOM 819 O O . GLY A 1 114 ? 6.433 9.318 -10.942 1.00 90.19 114 GLY A O 1
ATOM 820 N N . HIS A 1 115 ? 5.864 8.788 -13.079 1.00 90.62 115 HIS A N 1
ATOM 821 C CA . HIS A 1 115 ? 4.470 9.169 -12.998 1.00 90.62 115 HIS A CA 1
ATOM 822 C C . HIS A 1 115 ? 3.725 8.394 -11.917 1.00 90.62 115 HIS A C 1
ATOM 824 O O . HIS A 1 115 ? 3.001 9.004 -11.142 1.00 90.62 115 HIS A O 1
ATOM 830 N N . LEU A 1 116 ? 3.953 7.083 -11.780 1.00 89.88 116 LEU A N 1
ATOM 831 C CA . LEU A 1 116 ? 3.306 6.309 -10.720 1.00 89.88 116 LEU A CA 1
ATOM 832 C C . LEU A 1 116 ? 3.564 6.935 -9.341 1.00 89.88 116 LEU A C 1
ATOM 834 O O . LEU A 1 116 ? 2.647 7.037 -8.524 1.00 89.88 116 LEU A O 1
ATOM 838 N N . VAL A 1 117 ? 4.806 7.335 -9.040 1.00 87.69 117 VAL A N 1
ATOM 839 C CA . VAL A 1 117 ? 5.158 7.931 -7.735 1.00 87.69 117 VAL A CA 1
ATOM 840 C C . VAL A 1 117 ? 4.584 9.340 -7.583 1.00 87.69 117 VAL A C 1
ATOM 842 O O . VAL A 1 117 ? 4.114 9.668 -6.499 1.00 87.69 117 VAL A O 1
ATOM 845 N N . SER A 1 118 ? 4.593 10.159 -8.638 1.00 86.06 118 SER A N 1
ATOM 846 C CA . SER A 1 118 ? 4.152 11.559 -8.565 1.00 86.06 118 SER A CA 1
ATOM 847 C C . SER A 1 118 ? 2.649 11.780 -8.753 1.00 86.06 118 SER A C 1
ATOM 849 O O . SER A 1 118 ? 2.161 12.843 -8.386 1.00 86.06 118 SER A O 1
ATOM 851 N N . ALA A 1 119 ? 1.916 10.816 -9.313 1.00 84.62 119 ALA A N 1
ATOM 852 C CA . ALA A 1 119 ? 0.468 10.900 -9.520 1.00 84.62 119 ALA A CA 1
ATOM 853 C C . ALA A 1 119 ? -0.344 10.702 -8.228 1.00 84.62 119 ALA A C 1
ATOM 855 O O . ALA A 1 119 ? -1.539 10.986 -8.208 1.00 84.62 119 ALA A O 1
ATOM 856 N N . GLY A 1 120 ? 0.286 10.187 -7.169 1.00 80.38 120 GLY A N 1
ATOM 857 C CA . GLY A 1 120 ? -0.337 10.030 -5.858 1.00 80.38 120 GLY A CA 1
ATOM 858 C C . GLY A 1 120 ? -0.395 11.336 -5.052 1.00 80.38 120 GLY A C 1
ATOM 859 O O . GLY A 1 120 ? 0.233 12.329 -5.425 1.00 80.38 120 GLY A O 1
ATOM 860 N N . PRO A 1 121 ? -1.124 11.336 -3.922 1.00 85.12 121 PRO A N 1
ATOM 861 C CA . PRO A 1 121 ? -1.146 12.461 -2.989 1.00 85.12 121 PRO A CA 1
ATOM 862 C C . PRO A 1 121 ? 0.263 12.793 -2.485 1.00 85.12 121 PRO A C 1
ATOM 864 O O . PRO A 1 121 ? 1.117 11.912 -2.332 1.00 85.12 121 PRO A O 1
ATOM 867 N N . SER A 1 122 ? 0.516 14.075 -2.213 1.00 86.88 122 SER A N 1
ATOM 868 C CA . SER A 1 122 ? 1.820 14.492 -1.703 1.00 86.88 122 SER A CA 1
ATOM 869 C C . SER A 1 122 ? 2.040 13.975 -0.278 1.00 86.88 122 SER A C 1
ATOM 871 O O . SER A 1 122 ? 1.095 13.691 0.458 1.00 86.88 122 SER A O 1
ATOM 873 N N . ALA A 1 123 ? 3.298 13.908 0.166 1.00 84.38 123 ALA A N 1
ATOM 874 C CA . ALA A 1 123 ? 3.609 13.532 1.548 1.00 84.38 123 ALA A CA 1
ATOM 875 C C . ALA A 1 123 ? 2.915 14.447 2.580 1.00 84.38 123 ALA A C 1
ATOM 877 O O . ALA A 1 123 ? 2.526 13.979 3.645 1.00 84.38 123 ALA A O 1
ATOM 878 N N . GLY A 1 124 ? 2.740 15.736 2.262 1.00 86.06 124 GLY A N 1
ATOM 879 C CA . GLY A 1 124 ? 2.031 16.681 3.128 1.00 86.06 124 GLY A CA 1
ATOM 880 C C . GLY A 1 124 ? 0.529 16.403 3.205 1.00 86.06 124 GLY A C 1
ATOM 881 O O . GLY A 1 124 ? -0.041 16.462 4.296 1.00 86.06 124 GLY A O 1
ATOM 882 N N . ASP A 1 125 ? -0.088 16.046 2.075 1.00 90.56 125 ASP A N 1
ATOM 883 C CA . ASP A 1 125 ? -1.502 15.654 2.019 1.00 90.56 125 ASP A CA 1
ATOM 884 C C . ASP A 1 125 ? -1.723 14.366 2.814 1.00 90.56 125 ASP A C 1
ATOM 886 O O . ASP A 1 125 ? -2.590 14.319 3.682 1.00 90.56 125 ASP A O 1
ATOM 890 N N . LEU A 1 126 ? -0.854 13.369 2.627 1.00 91.25 126 LEU A N 1
ATOM 891 C CA . LEU A 1 126 ? -0.888 12.110 3.372 1.00 91.25 126 LEU A CA 1
ATOM 892 C C . LEU A 1 126 ? -0.706 12.316 4.882 1.00 91.25 126 LEU A C 1
ATOM 894 O O . LEU A 1 126 ? -1.424 11.714 5.675 1.00 91.25 126 LEU A O 1
ATOM 898 N N . GLU A 1 127 ? 0.209 13.192 5.315 1.00 88.69 127 GLU A N 1
ATOM 899 C CA . GLU A 1 127 ? 0.353 13.539 6.738 1.00 88.69 127 GLU A CA 1
ATOM 900 C C . GLU A 1 127 ? -0.902 14.218 7.298 1.00 88.69 127 GLU A C 1
ATOM 902 O O . GLU A 1 127 ? -1.232 14.059 8.478 1.00 88.69 127 GLU A O 1
ATOM 907 N N . TYR A 1 128 ? -1.563 15.048 6.493 1.00 90.56 128 TYR A N 1
ATOM 908 C CA . TYR A 1 128 ? -2.796 15.714 6.887 1.00 90.56 128 TYR A CA 1
ATOM 909 C C . TYR A 1 128 ? -3.955 14.721 6.995 1.00 90.56 128 TYR A C 1
ATOM 911 O O . TYR A 1 128 ? -4.616 14.679 8.037 1.00 90.56 128 TYR A O 1
ATOM 919 N N . GLU A 1 129 ? -4.156 13.893 5.974 1.00 91.62 129 GLU A N 1
ATOM 920 C CA . GLU A 1 129 ? -5.189 12.861 5.929 1.00 91.62 129 GLU A CA 1
ATOM 921 C C . GLU A 1 129 ? -4.998 11.834 7.042 1.00 91.62 129 GLU A C 1
ATOM 923 O O . GLU A 1 129 ? -5.950 11.546 7.760 1.00 91.62 129 GLU A O 1
ATOM 928 N N . LEU A 1 130 ? -3.770 11.370 7.298 1.00 88.00 130 LEU A N 1
ATOM 929 C CA . LEU A 1 130 ? -3.490 10.464 8.416 1.00 88.00 130 LEU A CA 1
ATOM 930 C C . LEU A 1 130 ? -3.818 11.093 9.775 1.00 88.00 130 LEU A C 1
ATOM 932 O O . LEU A 1 130 ? -4.343 10.424 10.661 1.00 88.00 130 LEU A O 1
ATOM 936 N N . ARG A 1 131 ? -3.566 12.394 9.960 1.00 87.06 131 ARG A N 1
ATOM 937 C CA . ARG A 1 131 ? -3.961 13.093 11.196 1.00 87.06 131 ARG A CA 1
ATOM 938 C C . ARG A 1 131 ? -5.477 13.198 11.349 1.00 87.0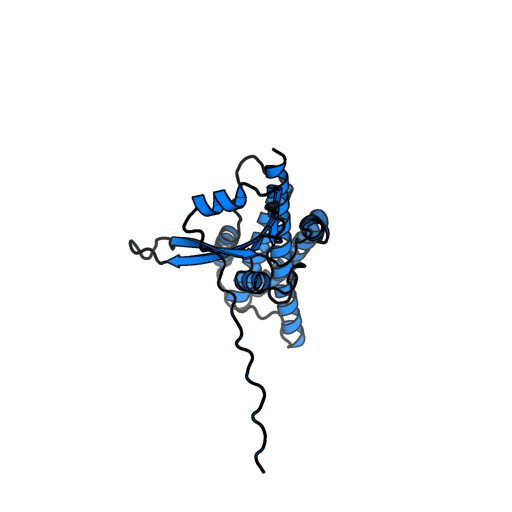6 131 ARG A C 1
ATOM 940 O O . ARG A 1 131 ? -5.946 13.173 12.486 1.00 87.06 131 ARG A O 1
ATOM 947 N N . GLN A 1 132 ? -6.224 13.359 10.255 1.00 87.38 132 GLN A N 1
ATOM 948 C CA . GLN A 1 132 ? -7.691 13.289 10.288 1.00 87.38 132 GLN A CA 1
ATOM 949 C C . GLN A 1 132 ? -8.151 11.865 10.609 1.00 87.38 132 GLN A C 1
ATOM 951 O O . GLN A 1 132 ? -8.880 11.667 11.573 1.00 87.38 132 GLN A O 1
ATOM 956 N N . ALA A 1 133 ? -7.600 10.872 9.917 1.00 85.81 133 ALA A N 1
ATOM 957 C CA . ALA A 1 133 ? -7.868 9.458 10.137 1.00 85.81 133 ALA A CA 1
ATOM 958 C C . ALA A 1 133 ? -7.638 9.013 11.588 1.00 85.81 133 ALA A C 1
ATOM 960 O O . ALA A 1 133 ? -8.448 8.274 12.133 1.00 85.81 133 ALA A O 1
ATOM 961 N N . VAL A 1 134 ? -6.581 9.484 12.260 1.00 82.06 134 VAL A N 1
ATOM 962 C CA . VAL A 1 134 ? -6.357 9.198 13.690 1.00 82.06 134 VAL A CA 1
ATOM 963 C C . VAL A 1 134 ? -7.485 9.765 14.567 1.00 82.06 134 VAL A C 1
ATOM 965 O O . VAL A 1 134 ? -7.899 9.116 15.532 1.00 82.06 134 VAL A O 1
ATOM 968 N N . ARG A 1 135 ? -8.011 10.957 14.245 1.00 80.25 135 ARG A N 1
ATOM 969 C CA . ARG A 1 135 ? -9.165 11.531 14.964 1.00 80.25 135 ARG A CA 1
ATOM 970 C C . ARG A 1 135 ? -10.414 10.679 14.761 1.00 80.25 135 ARG A C 1
ATOM 972 O O . ARG A 1 135 ? -11.070 10.349 15.747 1.00 80.25 135 ARG A O 1
ATOM 979 N N . ASP A 1 136 ? -10.679 10.259 13.530 1.00 75.56 136 ASP A N 1
ATOM 980 C CA . ASP A 1 136 ? -11.830 9.415 13.192 1.00 75.56 136 ASP A CA 1
ATOM 981 C C . ASP A 1 136 ? -11.709 8.027 13.841 1.00 75.56 136 ASP A C 1
ATOM 983 O O . ASP A 1 136 ? -12.641 7.527 14.469 1.00 75.56 136 ASP A O 1
ATOM 987 N N . ALA A 1 137 ? -10.511 7.446 13.820 1.00 72.75 137 ALA A N 1
ATOM 988 C CA . ALA A 1 137 ? -10.201 6.175 14.463 1.00 72.75 137 ALA A CA 1
ATOM 989 C C . ALA A 1 137 ? -10.350 6.230 15.997 1.00 72.75 137 ALA A C 1
ATOM 991 O O . ALA A 1 137 ? -10.694 5.230 16.626 1.00 72.75 137 ALA A O 1
ATOM 992 N N . THR A 1 138 ? -10.175 7.401 16.620 1.00 71.12 138 THR A N 1
ATOM 993 C CA . THR A 1 138 ? -10.446 7.583 18.058 1.00 71.12 138 THR A CA 1
ATOM 994 C C . THR A 1 138 ? -11.936 7.405 18.378 1.00 71.12 138 THR A C 1
ATOM 996 O O . THR A 1 138 ? -12.273 6.860 19.431 1.00 71.12 138 THR A O 1
ATOM 999 N N . SER A 1 139 ? -12.836 7.782 17.461 1.00 72.44 139 SER A N 1
ATOM 1000 C CA . SER A 1 139 ? -14.273 7.495 17.589 1.00 72.44 139 SER A CA 1
ATOM 1001 C C . SER A 1 139 ? -14.548 5.984 17.570 1.00 72.44 139 SER A C 1
ATOM 1003 O O . SER A 1 139 ? -15.294 5.479 18.411 1.00 72.44 139 SER A O 1
ATOM 1005 N N . ILE A 1 140 ? -13.852 5.242 16.698 1.00 72.25 140 ILE A N 1
ATOM 1006 C CA . ILE A 1 140 ? -13.931 3.772 16.608 1.00 72.25 140 ILE A CA 1
ATOM 1007 C C . ILE A 1 140 ? -13.454 3.113 17.915 1.00 72.25 140 ILE A C 1
ATOM 1009 O O . ILE A 1 140 ? -14.107 2.207 18.434 1.00 72.25 140 ILE A O 1
ATOM 1013 N N . ILE A 1 141 ? -12.359 3.608 18.504 1.00 69.00 141 ILE A N 1
ATOM 1014 C CA . ILE A 1 141 ? -11.874 3.162 19.824 1.00 69.00 141 ILE A CA 1
ATOM 1015 C C . ILE A 1 141 ? -12.907 3.433 20.929 1.00 69.00 141 ILE A C 1
ATOM 1017 O O . ILE A 1 141 ? -13.082 2.603 21.821 1.00 69.00 141 ILE A O 1
ATOM 1021 N N . GLY A 1 142 ? -13.627 4.556 20.866 1.00 68.06 142 GLY A N 1
ATOM 1022 C CA . GLY A 1 142 ? -14.738 4.840 21.778 1.00 68.06 142 GLY A CA 1
ATOM 1023 C C . GLY A 1 142 ? -15.840 3.776 21.714 1.00 68.06 142 GLY A C 1
ATOM 1024 O O . GLY A 1 142 ? -16.311 3.315 22.754 1.00 68.06 142 GLY A O 1
ATOM 1025 N N . GLY A 1 143 ? -16.190 3.318 20.507 1.00 65.31 143 GLY A N 1
ATOM 1026 C CA . GLY A 1 143 ? -17.146 2.224 20.294 1.00 65.31 143 GLY A CA 1
ATOM 1027 C C . GLY A 1 143 ? -16.645 0.856 20.783 1.00 65.31 143 GLY A C 1
ATOM 1028 O O . GLY A 1 143 ? -17.418 0.067 21.329 1.00 65.31 143 GLY A O 1
ATOM 1029 N N . LEU A 1 144 ? -15.336 0.597 20.674 1.00 63.97 144 LEU A N 1
ATOM 1030 C CA . LEU A 1 144 ? -14.684 -0.639 21.132 1.00 63.97 144 LEU A CA 1
ATOM 1031 C C . LEU A 1 144 ? -14.809 -0.883 22.647 1.00 63.97 144 LEU A C 1
ATOM 1033 O O . LEU A 1 144 ? -14.818 -2.037 23.081 1.00 63.97 144 LEU A O 1
ATOM 1037 N N . GLY A 1 145 ? -14.907 0.179 23.452 1.00 56.59 145 GLY A N 1
ATOM 1038 C CA . GLY A 1 145 ? -15.041 0.093 24.911 1.00 56.59 145 GLY A CA 1
ATOM 1039 C C . GLY A 1 145 ? -16.464 -0.183 25.416 1.00 56.59 145 GLY A C 1
ATOM 1040 O O . GLY A 1 145 ? -16.637 -0.475 26.597 1.00 56.59 145 GLY A O 1
ATOM 1041 N N . GLY A 1 146 ? -17.486 -0.098 24.554 1.00 55.94 146 GLY A N 1
ATOM 1042 C CA . GLY A 1 146 ? -18.888 -0.005 24.983 1.00 55.94 146 GLY A CA 1
ATOM 1043 C C . GLY A 1 146 ? -19.667 -1.316 25.157 1.00 55.94 146 GLY A C 1
ATOM 1044 O O . GLY A 1 146 ? -20.721 -1.292 25.783 1.00 55.94 146 GLY A O 1
ATOM 1045 N N . ARG A 1 147 ? -19.214 -2.462 24.620 1.00 55.16 147 ARG A N 1
ATOM 1046 C CA . ARG A 1 147 ? -20.077 -3.671 24.500 1.00 55.16 147 ARG A CA 1
ATOM 1047 C C . ARG A 1 147 ? -19.555 -4.971 25.105 1.00 55.16 147 ARG A C 1
ATOM 1049 O O . ARG A 1 147 ? -20.343 -5.855 25.428 1.00 55.16 147 ARG A O 1
ATOM 1056 N N . ARG A 1 148 ? -18.248 -5.103 25.294 1.00 53.94 148 ARG A N 1
ATOM 1057 C CA . ARG A 1 148 ? -17.623 -6.136 26.129 1.00 53.94 148 ARG A CA 1
ATOM 1058 C C . ARG A 1 148 ? -16.454 -5.445 26.791 1.00 53.94 148 ARG A C 1
ATOM 1060 O O . ARG A 1 148 ? -15.573 -4.973 26.079 1.00 53.94 148 ARG A O 1
ATOM 1067 N N . ALA A 1 149 ? -16.481 -5.337 28.114 1.00 54.38 149 ALA A N 1
ATOM 1068 C CA . ALA A 1 149 ? -15.416 -4.725 28.894 1.00 54.38 149 ALA A CA 1
ATOM 1069 C C . ALA A 1 149 ? -14.136 -5.570 28.772 1.00 54.38 149 ALA A C 1
ATOM 1071 O O . ALA A 1 149 ? -13.799 -6.345 29.658 1.00 54.38 149 ALA A O 1
ATOM 1072 N N . ALA A 1 150 ? -13.441 -5.468 27.640 1.00 57.28 150 ALA A N 1
ATOM 1073 C CA . ALA A 1 150 ? -12.006 -5.658 27.655 1.00 57.28 150 ALA A CA 1
ATOM 1074 C C . ALA A 1 150 ? -11.456 -4.528 28.518 1.00 57.28 150 ALA A C 1
ATOM 1076 O O . ALA A 1 150 ? -11.836 -3.369 28.317 1.00 57.28 150 ALA A O 1
ATOM 1077 N N . ASP A 1 151 ? -10.602 -4.865 29.476 1.00 66.94 151 ASP A N 1
ATOM 1078 C CA . ASP A 1 151 ? -9.973 -3.850 30.300 1.00 66.94 151 ASP A CA 1
ATOM 1079 C C . ASP A 1 151 ? -9.243 -2.856 29.379 1.00 66.94 151 ASP A C 1
ATOM 1081 O O . ASP A 1 151 ? -8.652 -3.225 28.356 1.00 66.94 151 ASP A O 1
ATOM 1085 N N . ALA A 1 152 ? -9.300 -1.566 29.702 1.00 69.12 152 ALA A N 1
ATOM 1086 C CA . ALA A 1 152 ? -8.648 -0.532 28.904 1.00 69.12 152 ALA A CA 1
ATOM 1087 C C . ALA A 1 152 ? -7.131 -0.789 28.795 1.00 69.12 152 ALA A C 1
ATOM 1089 O O . ALA A 1 152 ? -6.478 -0.357 27.842 1.00 69.12 152 ALA A O 1
ATOM 1090 N N . THR A 1 153 ? -6.565 -1.501 29.770 1.00 74.25 153 THR A N 1
ATOM 1091 C CA . THR A 1 153 ? -5.182 -1.992 29.769 1.00 74.25 153 THR A CA 1
ATOM 1092 C C . THR A 1 153 ? -4.937 -3.041 28.677 1.00 74.25 153 THR A C 1
ATOM 1094 O O . THR A 1 153 ? -3.947 -2.943 27.946 1.00 74.25 153 THR A O 1
ATOM 1097 N N . ASP A 1 154 ? -5.861 -3.984 28.487 1.00 79.06 154 ASP A N 1
ATOM 1098 C CA . ASP A 1 154 ? -5.764 -5.020 27.451 1.00 79.06 154 ASP A CA 1
ATOM 1099 C C . ASP A 1 154 ? -5.867 -4.415 26.053 1.00 79.06 154 ASP A C 1
ATOM 1101 O O . ASP A 1 154 ? -5.114 -4.785 25.154 1.00 79.06 154 ASP A O 1
ATOM 1105 N N . LEU A 1 155 ? -6.755 -3.433 25.872 1.00 78.50 155 LEU A N 1
ATOM 1106 C CA . LEU A 1 155 ? -6.905 -2.707 24.609 1.00 78.50 155 LEU A CA 1
ATOM 1107 C C . LEU A 1 155 ? -5.619 -1.982 24.205 1.00 78.50 155 LEU A C 1
ATOM 1109 O O . LEU A 1 155 ? -5.183 -2.094 23.060 1.00 78.50 155 LEU A O 1
ATOM 1113 N N . ARG A 1 156 ? -4.985 -1.266 25.142 1.00 82.81 156 ARG A N 1
ATOM 1114 C CA . ARG A 1 156 ? -3.715 -0.574 24.875 1.00 82.81 156 ARG A CA 1
ATOM 1115 C C . ARG A 1 156 ? -2.597 -1.559 24.552 1.00 82.81 156 ARG A C 1
ATOM 1117 O O . ARG A 1 156 ? -1.832 -1.313 23.624 1.00 82.81 156 ARG A O 1
ATOM 1124 N N . THR A 1 157 ? -2.535 -2.679 25.271 1.00 84.88 157 THR A N 1
ATOM 1125 C CA . THR A 1 157 ? -1.545 -3.739 25.029 1.00 84.88 157 THR A CA 1
ATOM 1126 C C . THR A 1 157 ? -1.733 -4.377 23.650 1.00 84.88 157 THR A C 1
ATOM 1128 O O . THR A 1 157 ? -0.769 -4.510 22.897 1.00 84.88 157 THR A O 1
ATOM 1131 N N . GLN A 1 158 ? -2.972 -4.707 23.273 1.00 84.12 158 GLN A N 1
ATOM 1132 C CA . GLN A 1 158 ? -3.304 -5.255 21.954 1.00 84.12 158 GLN A CA 1
ATOM 1133 C C . GLN A 1 158 ? -2.984 -4.262 20.833 1.00 84.12 158 GLN A C 1
ATOM 1135 O O . GLN A 1 158 ? -2.356 -4.637 19.846 1.00 84.12 158 GLN A O 1
ATOM 1140 N N . LEU A 1 159 ? -3.356 -2.990 21.001 1.00 85.75 159 LEU A N 1
ATOM 1141 C CA . LEU A 1 159 ? -3.072 -1.945 20.021 1.00 85.75 159 LEU A CA 1
ATOM 1142 C C . LEU A 1 159 ? -1.565 -1.739 19.834 1.00 85.75 159 LEU A C 1
ATOM 1144 O O . LEU A 1 159 ? -1.100 -1.635 18.700 1.00 85.75 159 LEU A O 1
ATOM 1148 N N . ALA A 1 160 ? -0.790 -1.719 20.921 1.00 86.62 160 ALA A N 1
ATOM 1149 C CA . ALA A 1 160 ? 0.664 -1.605 20.853 1.00 86.62 160 ALA A CA 1
ATOM 1150 C C . ALA A 1 160 ? 1.296 -2.806 20.130 1.00 86.62 160 ALA A C 1
ATOM 1152 O O . ALA A 1 160 ? 2.181 -2.619 19.296 1.00 86.62 160 ALA A O 1
ATOM 1153 N N . ALA A 1 161 ? 0.808 -4.023 20.397 1.00 85.50 161 ALA A N 1
ATOM 1154 C CA . ALA A 1 161 ? 1.271 -5.239 19.729 1.00 85.50 161 ALA A CA 1
ATOM 1155 C C . ALA A 1 161 ? 0.904 -5.280 18.234 1.00 85.50 161 ALA A C 1
ATOM 1157 O O . ALA A 1 161 ? 1.685 -5.767 17.424 1.00 85.50 161 ALA A O 1
ATOM 1158 N N . LEU A 1 162 ? -0.265 -4.768 17.843 1.00 86.50 162 LEU A N 1
ATOM 1159 C CA . LEU A 1 162 ? -0.644 -4.647 16.431 1.00 86.50 162 LEU A CA 1
ATOM 1160 C C . LEU A 1 162 ? 0.156 -3.546 15.727 1.00 86.50 162 LEU A C 1
ATOM 1162 O O . LEU A 1 162 ? 0.657 -3.754 14.628 1.00 86.50 162 LEU A O 1
ATOM 1166 N N . THR A 1 163 ? 0.364 -2.407 16.389 1.00 86.56 163 THR A N 1
ATOM 1167 C CA . THR A 1 163 ? 1.168 -1.304 15.840 1.00 86.56 163 THR A CA 1
ATOM 1168 C C . THR A 1 163 ? 2.604 -1.757 15.588 1.00 86.56 163 THR A C 1
ATOM 1170 O O . THR A 1 163 ? 3.171 -1.455 14.542 1.00 86.56 163 THR A O 1
ATOM 1173 N N . SER A 1 164 ? 3.201 -2.520 16.512 1.00 84.38 164 SER A N 1
ATOM 1174 C CA . SER A 1 164 ? 4.557 -3.044 16.321 1.00 84.38 164 SER A CA 1
ATOM 1175 C C . SER A 1 164 ? 4.652 -4.050 15.172 1.00 84.38 164 SER A C 1
ATOM 1177 O O . SER A 1 164 ? 5.684 -4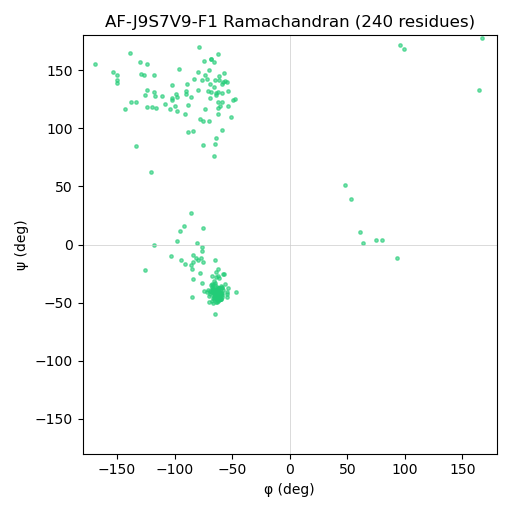.082 14.508 1.00 84.38 164 SER A O 1
ATOM 1179 N N . ARG A 1 165 ? 3.588 -4.817 14.893 1.00 82.38 165 ARG A N 1
ATOM 1180 C CA . ARG A 1 165 ? 3.511 -5.725 13.733 1.00 82.38 165 ARG A CA 1
ATOM 1181 C C . ARG A 1 165 ? 3.444 -4.984 12.398 1.00 82.38 165 ARG A C 1
ATOM 1183 O O . ARG A 1 165 ? 4.015 -5.466 11.429 1.00 82.38 165 ARG A O 1
ATOM 1190 N N . HIS A 1 166 ? 2.781 -3.828 12.355 1.00 83.56 166 HIS A N 1
ATOM 1191 C CA . HIS A 1 166 ? 2.620 -3.024 11.133 1.00 83.56 166 HIS A CA 1
ATOM 1192 C C . HIS A 1 166 ? 3.797 -2.098 10.826 1.00 83.56 166 HIS A C 1
ATOM 1194 O O . HIS A 1 166 ? 3.854 -1.490 9.751 1.00 83.56 166 HIS A O 1
ATOM 1200 N N . ARG A 1 167 ? 4.747 -1.972 11.758 1.00 80.31 167 ARG A N 1
ATOM 1201 C CA . ARG A 1 167 ? 5.951 -1.171 11.547 1.00 80.31 167 ARG A CA 1
ATOM 1202 C C . ARG A 1 167 ? 6.830 -1.776 10.463 1.00 80.31 167 ARG A C 1
ATOM 1204 O O . ARG A 1 167 ? 7.146 -2.961 10.471 1.00 80.31 167 ARG A O 1
ATOM 1211 N N . VAL A 1 168 ? 7.314 -0.906 9.585 1.00 76.12 168 VAL A N 1
ATOM 1212 C CA . VAL A 1 168 ? 8.350 -1.246 8.612 1.00 76.12 168 VAL A CA 1
ATOM 1213 C C . VAL A 1 168 ? 9.707 -1.002 9.260 1.00 76.12 168 VAL A C 1
ATOM 1215 O O . VAL A 1 168 ? 10.013 0.119 9.667 1.00 76.12 168 VAL A O 1
ATOM 1218 N N . ALA A 1 169 ? 10.525 -2.050 9.360 1.00 72.44 169 ALA A N 1
ATOM 1219 C CA . ALA A 1 169 ? 11.916 -1.908 9.764 1.00 72.44 169 ALA A CA 1
ATOM 1220 C C . ALA A 1 169 ? 12.688 -1.218 8.635 1.00 72.44 169 ALA A C 1
ATOM 1222 O O . ALA A 1 169 ? 12.954 -1.810 7.590 1.00 72.44 169 ALA A O 1
ATOM 1223 N N . LEU A 1 170 ? 13.018 0.049 8.843 1.00 70.06 170 LEU A N 1
ATOM 1224 C CA . LEU A 1 170 ? 13.803 0.828 7.902 1.00 70.06 170 LEU A CA 1
ATOM 1225 C C . LEU A 1 170 ? 15.289 0.828 8.298 1.00 70.06 170 LEU A C 1
ATOM 1227 O O . LEU A 1 170 ? 15.595 0.724 9.492 1.00 70.06 170 LEU A O 1
ATOM 1231 N N . PRO A 1 171 ? 16.221 0.956 7.331 1.00 70.69 171 PRO A N 1
ATOM 1232 C CA . PRO A 1 171 ? 17.641 1.065 7.634 1.00 70.69 171 PRO A CA 1
ATOM 1233 C C . PRO A 1 171 ? 17.895 2.199 8.637 1.00 70.69 171 PRO A C 1
ATOM 1235 O O . PRO A 1 171 ? 17.363 3.300 8.457 1.00 70.69 171 PRO A O 1
ATOM 1238 N N . PRO A 1 172 ? 18.678 1.961 9.704 1.00 59.81 172 PRO A N 1
ATOM 1239 C CA . PRO A 1 172 ? 18.995 3.022 10.647 1.00 59.81 172 PRO A CA 1
ATOM 1240 C C . PRO A 1 172 ? 19.788 4.147 9.945 1.00 59.81 172 PRO A C 1
ATOM 1242 O O . PRO A 1 172 ? 20.313 3.960 8.854 1.00 59.81 172 PRO A O 1
ATOM 1245 N N . HIS A 1 173 ? 19.866 5.331 10.565 1.00 58.75 173 HIS A N 1
ATOM 1246 C CA . HIS A 1 173 ? 20.755 6.459 10.203 1.00 58.75 173 HIS A CA 1
ATOM 1247 C C . HIS A 1 173 ? 20.586 7.173 8.837 1.00 58.75 173 HIS A C 1
ATOM 1249 O O . HIS A 1 173 ? 21.310 8.138 8.606 1.00 58.75 173 HIS A O 1
ATOM 1255 N N . ILE A 1 174 ? 19.624 6.805 7.980 1.00 61.94 174 ILE A N 1
ATOM 1256 C CA . ILE A 1 174 ? 19.402 7.474 6.668 1.00 61.94 174 ILE A CA 1
ATOM 1257 C C . ILE A 1 174 ? 18.008 8.131 6.552 1.00 61.94 174 ILE A C 1
ATOM 1259 O O . ILE A 1 174 ? 17.676 8.756 5.554 1.00 61.94 174 ILE A O 1
ATOM 1263 N N . LEU A 1 175 ? 17.176 8.036 7.588 1.00 63.22 175 LEU A N 1
ATOM 1264 C CA . LEU A 1 175 ? 15.755 8.366 7.469 1.00 63.22 175 LEU A CA 1
ATOM 1265 C C . LEU A 1 175 ? 15.447 9.848 7.671 1.00 63.22 175 LEU A C 1
ATOM 1267 O O . LEU A 1 175 ? 15.739 10.410 8.730 1.00 63.22 175 LEU A O 1
ATOM 1271 N N . ASP A 1 176 ? 14.735 10.436 6.706 1.00 76.12 176 ASP A N 1
ATOM 1272 C CA . ASP A 1 176 ? 13.976 11.662 6.933 1.00 76.12 176 ASP A CA 1
ATOM 1273 C C . ASP A 1 176 ? 12.944 11.437 8.055 1.00 76.12 176 ASP A C 1
ATOM 1275 O O . ASP A 1 176 ? 12.151 10.488 8.044 1.00 76.12 176 ASP A O 1
ATOM 1279 N N . ALA A 1 177 ? 12.923 12.349 9.031 1.00 81.81 177 ALA A N 1
ATOM 1280 C CA . ALA A 1 177 ? 11.988 12.324 10.151 1.00 81.81 177 ALA A CA 1
ATOM 1281 C C . ALA A 1 177 ? 10.522 12.321 9.684 1.00 81.81 177 ALA A C 1
ATOM 1283 O O . ALA A 1 177 ? 9.646 11.845 10.408 1.00 81.81 177 ALA A O 1
ATOM 1284 N N . ARG A 1 178 ? 10.244 12.849 8.484 1.00 82.56 178 ARG A N 1
ATOM 1285 C CA . ARG A 1 178 ? 8.914 12.814 7.868 1.00 82.56 178 ARG A CA 1
ATOM 1286 C C . ARG A 1 178 ? 8.477 11.395 7.502 1.00 82.56 178 ARG A C 1
ATOM 1288 O O . ARG A 1 178 ? 7.391 10.981 7.902 1.00 82.56 178 ARG A O 1
ATOM 1295 N N . SER A 1 179 ? 9.319 10.642 6.796 1.00 83.38 179 SER A N 1
ATOM 1296 C CA . SER A 1 179 ? 9.018 9.271 6.360 1.00 83.38 179 SER A CA 1
ATOM 1297 C C . SER A 1 179 ? 8.782 8.343 7.552 1.00 83.38 179 SER A C 1
ATOM 1299 O O . SER A 1 179 ? 7.818 7.578 7.557 1.00 83.38 179 SER A O 1
ATOM 1301 N N . THR A 1 180 ? 9.585 8.484 8.612 1.00 84.81 180 THR A N 1
ATOM 1302 C CA . THR A 1 180 ? 9.390 7.742 9.866 1.00 84.81 180 THR A CA 1
ATOM 1303 C C . THR A 1 180 ? 8.032 8.049 10.501 1.00 84.81 180 THR A C 1
ATOM 1305 O O . THR A 1 180 ? 7.296 7.127 10.845 1.00 84.81 180 THR A O 1
ATOM 1308 N N . ARG A 1 181 ? 7.644 9.332 10.595 1.00 86.88 181 ARG A N 1
ATOM 1309 C CA . ARG A 1 181 ? 6.333 9.723 11.143 1.00 86.88 181 ARG A CA 1
ATOM 1310 C C . ARG A 1 181 ? 5.164 9.196 10.317 1.00 86.88 181 ARG A C 1
ATOM 1312 O O . ARG A 1 181 ? 4.173 8.763 10.903 1.00 86.88 181 ARG A O 1
ATOM 1319 N N . LEU A 1 182 ? 5.264 9.232 8.987 1.00 87.81 182 LEU A N 1
ATOM 1320 C CA . LEU A 1 182 ? 4.240 8.679 8.097 1.00 87.81 182 LEU A CA 1
ATOM 1321 C C . LEU A 1 182 ? 4.047 7.179 8.342 1.00 87.81 182 LEU A C 1
ATOM 1323 O O . LEU A 1 182 ? 2.913 6.738 8.509 1.00 87.81 182 LEU A O 1
ATOM 1327 N N . ILE A 1 183 ? 5.138 6.414 8.431 1.00 88.00 183 ILE A N 1
ATOM 1328 C CA . ILE A 1 183 ? 5.089 4.966 8.679 1.00 88.00 183 ILE A CA 1
ATOM 1329 C C . ILE A 1 183 ? 4.532 4.654 10.065 1.00 88.00 183 ILE A C 1
ATOM 1331 O O . ILE A 1 183 ? 3.652 3.807 10.177 1.00 88.00 183 ILE A O 1
ATOM 1335 N N . ASP A 1 184 ? 4.999 5.343 11.108 1.00 88.62 184 ASP A N 1
ATOM 1336 C CA . ASP A 1 184 ? 4.504 5.129 12.471 1.00 88.62 184 ASP A CA 1
ATOM 1337 C C . ASP A 1 184 ? 3.006 5.450 12.587 1.00 88.62 184 ASP A C 1
ATOM 1339 O O . ASP A 1 184 ? 2.250 4.689 13.192 1.00 88.62 184 ASP A O 1
ATOM 1343 N N . THR A 1 185 ? 2.560 6.549 11.971 1.00 89.50 185 THR A N 1
ATOM 1344 C CA . THR A 1 185 ? 1.145 6.949 12.003 1.00 89.50 185 THR A CA 1
ATOM 1345 C C . THR A 1 185 ? 0.281 5.983 11.193 1.00 89.50 185 THR A C 1
ATOM 1347 O O . THR A 1 185 ? -0.784 5.580 11.658 1.00 89.50 185 THR A O 1
ATOM 1350 N N . ALA A 1 186 ? 0.740 5.560 10.011 1.00 90.69 186 ALA A N 1
ATOM 1351 C CA . ALA A 1 186 ? 0.040 4.564 9.205 1.00 90.69 186 ALA A CA 1
ATOM 1352 C C . ALA A 1 186 ? -0.076 3.219 9.943 1.00 90.69 186 ALA A C 1
ATOM 1354 O O . ALA A 1 186 ? -1.165 2.652 10.000 1.00 90.69 186 ALA A O 1
ATOM 1355 N N . ALA A 1 187 ? 1.005 2.755 10.581 1.00 89.56 187 ALA A N 1
ATOM 1356 C CA . ALA A 1 187 ? 1.010 1.528 11.378 1.00 89.56 187 ALA A CA 1
ATOM 1357 C C . ALA A 1 187 ? 0.024 1.593 12.555 1.00 89.56 187 ALA A C 1
ATOM 1359 O O . ALA A 1 187 ? -0.657 0.611 12.852 1.00 89.56 187 ALA A O 1
ATOM 1360 N N . GLN A 1 188 ? -0.088 2.753 13.210 1.00 89.56 188 GLN A N 1
ATOM 1361 C CA . GLN A 1 188 ? -1.064 2.960 14.278 1.00 89.56 188 GLN A CA 1
ATOM 1362 C C . GLN A 1 188 ? -2.506 2.890 13.758 1.00 89.56 188 GLN A C 1
ATOM 1364 O O . GLN A 1 188 ? -3.344 2.242 14.382 1.00 89.56 188 GLN A O 1
ATOM 1369 N N . VAL A 1 189 ? -2.814 3.541 12.632 1.00 89.06 189 VAL A N 1
ATOM 1370 C CA . VAL A 1 189 ? -4.165 3.516 12.045 1.00 89.06 189 VAL A CA 1
ATOM 1371 C C . VAL A 1 189 ? -4.546 2.098 11.607 1.00 89.06 189 VAL A C 1
ATOM 1373 O O . VAL A 1 189 ? -5.653 1.655 11.906 1.00 89.06 189 VAL A O 1
ATOM 1376 N N . GLU A 1 190 ? -3.632 1.342 10.995 1.00 88.69 190 GLU A N 1
ATOM 1377 C CA . GLU A 1 190 ? -3.880 -0.063 10.627 1.00 88.69 190 GLU A CA 1
ATOM 1378 C C . GLU A 1 190 ? -4.133 -0.950 11.833 1.00 88.69 190 GLU A C 1
ATOM 1380 O O . GLU A 1 190 ? -5.052 -1.765 11.818 1.00 88.69 190 GLU A O 1
ATOM 1385 N N . ALA A 1 191 ? -3.380 -0.748 12.912 1.00 88.00 191 ALA A N 1
ATOM 1386 C CA . ALA A 1 191 ? -3.607 -1.469 14.151 1.00 88.00 191 ALA A CA 1
ATOM 1387 C C . ALA A 1 191 ? -5.020 -1.227 14.709 1.00 88.00 191 ALA A C 1
ATOM 1389 O O . ALA A 1 191 ? -5.627 -2.147 15.258 1.00 88.00 191 ALA A O 1
ATOM 1390 N N . ILE A 1 192 ? -5.565 -0.014 14.551 1.00 85.75 192 ILE A N 1
ATOM 1391 C CA . ILE A 1 192 ? -6.944 0.297 14.952 1.00 85.75 192 ILE A CA 1
ATOM 1392 C C . ILE A 1 192 ? -7.948 -0.405 14.036 1.00 85.75 192 ILE A C 1
ATOM 1394 O O . ILE A 1 192 ? -8.908 -0.987 14.538 1.00 85.75 192 ILE A O 1
ATOM 1398 N N . VAL A 1 193 ? -7.725 -0.381 12.720 1.00 85.56 193 VAL A N 1
ATOM 1399 C CA . VAL A 1 193 ? -8.592 -1.059 11.745 1.00 85.56 193 VAL A CA 1
ATOM 1400 C C . VAL A 1 193 ? -8.635 -2.569 12.002 1.00 85.56 193 VAL A C 1
ATOM 1402 O O . VAL A 1 193 ? -9.722 -3.140 12.087 1.00 85.56 193 VAL A O 1
ATOM 1405 N N . ASP A 1 194 ? -7.483 -3.207 12.206 1.00 86.38 194 ASP A N 1
ATOM 1406 C CA . ASP A 1 194 ? -7.397 -4.638 12.518 1.00 86.38 194 ASP A CA 1
ATOM 1407 C C . ASP A 1 194 ? -8.099 -4.974 13.834 1.00 86.38 194 ASP A C 1
ATOM 1409 O O . ASP A 1 194 ? -8.832 -5.960 13.924 1.00 86.38 194 ASP A O 1
ATOM 1413 N N . LEU A 1 195 ? -7.906 -4.143 14.862 1.00 83.38 195 LEU A N 1
ATOM 1414 C CA . LEU A 1 195 ? -8.551 -4.327 16.158 1.00 83.38 195 LEU A CA 1
ATOM 1415 C C . LEU A 1 195 ? -10.076 -4.179 16.060 1.00 83.38 195 LEU A C 1
ATOM 1417 O O . LEU A 1 195 ? -10.807 -4.937 16.703 1.00 83.38 195 LEU A O 1
ATOM 1421 N N . ALA A 1 196 ? -10.554 -3.226 15.256 1.00 79.56 196 ALA A N 1
ATOM 1422 C CA . ALA A 1 196 ? -11.973 -3.025 14.989 1.00 79.56 196 ALA A CA 1
ATOM 1423 C C . ALA A 1 196 ? -12.579 -4.223 14.241 1.00 79.56 196 ALA A C 1
ATOM 1425 O O . ALA A 1 196 ? -13.626 -4.732 14.648 1.00 79.56 196 ALA A O 1
ATOM 1426 N N . GLY A 1 197 ? -11.885 -4.731 13.216 1.00 77.56 197 GLY A N 1
ATOM 1427 C CA . GLY A 1 197 ? -12.292 -5.923 12.471 1.00 77.56 197 GLY A CA 1
ATOM 1428 C C . GLY A 1 197 ? -12.325 -7.184 13.340 1.00 77.56 197 GLY A C 1
ATOM 1429 O O . GLY A 1 197 ? -13.332 -7.891 13.370 1.00 77.56 197 GLY A O 1
ATOM 1430 N N . ALA A 1 198 ? -11.271 -7.434 14.126 1.00 79.06 198 ALA A N 1
ATOM 1431 C CA . ALA A 1 198 ? -11.162 -8.606 15.001 1.00 79.06 198 ALA A CA 1
ATOM 1432 C C . ALA A 1 198 ? -12.238 -8.655 16.097 1.00 79.06 198 ALA A C 1
ATOM 1434 O O . ALA A 1 198 ? -12.594 -9.729 16.581 1.00 79.06 198 ALA A O 1
ATOM 1435 N N . ARG A 1 199 ? -12.751 -7.492 16.509 1.00 73.50 199 ARG A N 1
ATOM 1436 C CA . ARG A 1 199 ? -13.802 -7.375 17.527 1.00 73.50 199 ARG A CA 1
ATOM 1437 C C . ARG A 1 199 ? -15.199 -7.214 16.935 1.00 73.50 199 ARG A C 1
ATOM 1439 O O . ARG A 1 199 ? -16.141 -7.060 17.711 1.00 73.50 199 ARG A O 1
ATOM 1446 N 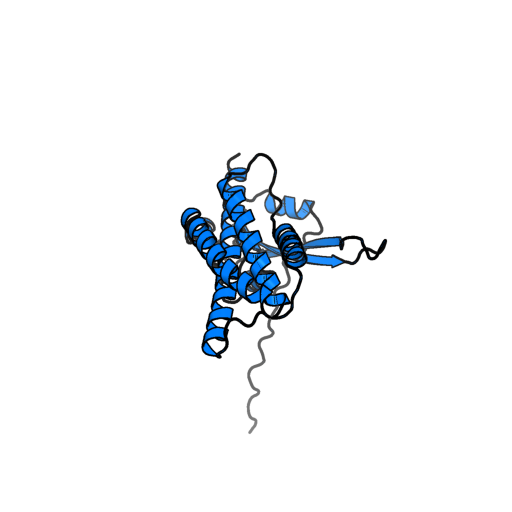N . SER A 1 200 ? -15.320 -7.268 15.605 1.00 67.75 200 SER A N 1
ATOM 1447 C CA . SER A 1 200 ? -16.570 -7.066 14.868 1.00 67.75 200 SER A CA 1
ATOM 1448 C C . SER A 1 200 ? -17.302 -5.818 15.359 1.00 67.75 200 SER A C 1
ATOM 1450 O O . SER A 1 200 ? -18.459 -5.886 15.769 1.00 67.75 200 SER A O 1
ATOM 1452 N N . VAL A 1 201 ? -16.587 -4.689 15.416 1.00 64.62 201 VAL A N 1
ATOM 1453 C CA . VAL A 1 201 ? -17.184 -3.420 15.842 1.00 64.62 201 VAL A CA 1
ATOM 1454 C C . VAL A 1 201 ? -18.280 -3.053 14.862 1.00 64.62 201 VAL A C 1
ATOM 1456 O O . VAL A 1 201 ? -18.022 -2.729 13.708 1.00 64.62 201 VAL A O 1
ATOM 1459 N N . GLU A 1 202 ? -19.506 -3.093 15.352 1.00 62.94 202 GLU A N 1
ATOM 1460 C CA . GLU A 1 202 ? -20.667 -2.615 14.625 1.00 62.94 202 GLU A CA 1
ATOM 1461 C C . GLU A 1 202 ? -20.671 -1.090 14.723 1.00 62.94 202 GLU A C 1
ATOM 1463 O O . GLU A 1 202 ? -20.857 -0.523 15.805 1.00 62.94 202 GLU A O 1
ATOM 1468 N N . ILE A 1 203 ? -20.371 -0.419 13.612 1.00 62.38 203 ILE A N 1
ATOM 1469 C CA . ILE A 1 203 ? -20.360 1.040 13.552 1.00 62.38 203 ILE A CA 1
ATOM 1470 C C . ILE A 1 203 ? -21.775 1.500 13.190 1.00 62.38 203 ILE A C 1
ATOM 1472 O O . ILE A 1 203 ? -22.153 1.552 12.024 1.00 62.38 203 ILE A O 1
ATOM 1476 N N . GLY A 1 204 ? -22.545 1.850 14.220 1.00 54.97 204 GLY A N 1
ATOM 1477 C CA . GLY A 1 204 ? -23.901 2.382 14.099 1.00 54.97 204 GLY A CA 1
ATOM 1478 C C . GLY A 1 204 ? -25.014 1.359 14.327 1.00 54.97 204 GLY A C 1
ATOM 1479 O O . GLY A 1 204 ? -24.785 0.157 14.383 1.00 54.97 204 GLY A O 1
ATOM 1480 N N . ASP A 1 205 ? -26.239 1.868 14.469 1.00 61.94 205 ASP A N 1
ATOM 1481 C CA . ASP A 1 205 ? -27.420 1.090 14.873 1.00 61.94 205 ASP A CA 1
ATOM 1482 C C . ASP A 1 205 ? -28.353 0.770 13.690 1.00 61.94 205 ASP A C 1
ATOM 1484 O O . ASP A 1 205 ? -29.289 -0.020 13.807 1.00 61.94 205 ASP A O 1
ATOM 1488 N N . THR A 1 206 ? -28.117 1.383 12.526 1.00 64.19 206 THR A N 1
ATOM 1489 C CA . THR A 1 206 ? -28.969 1.285 11.328 1.00 64.19 206 THR A CA 1
ATOM 1490 C C . THR A 1 206 ? -28.153 0.916 10.100 1.00 64.19 206 THR A C 1
ATOM 1492 O O . THR A 1 206 ? -27.013 1.355 9.985 1.00 64.19 206 THR A O 1
ATOM 1495 N N . ALA A 1 207 ? -28.729 0.163 9.152 1.00 65.94 207 ALA A N 1
AT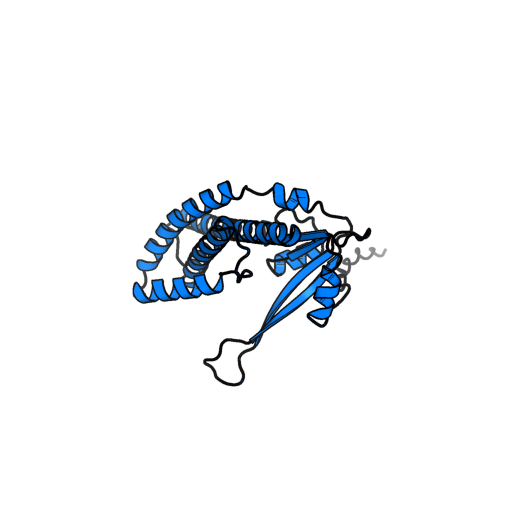OM 1496 C CA . ALA A 1 207 ? -28.032 -0.348 7.958 1.00 65.94 207 ALA A CA 1
ATOM 1497 C C . ALA A 1 207 ? -27.183 0.710 7.217 1.00 65.94 207 ALA A C 1
ATOM 1499 O O . ALA A 1 207 ? -26.042 0.441 6.865 1.00 65.94 207 ALA A O 1
ATOM 1500 N N . GLY A 1 208 ? -27.684 1.943 7.071 1.00 64.06 208 GLY A N 1
ATOM 1501 C CA . GLY A 1 208 ? -26.920 3.023 6.431 1.00 64.06 208 GLY A CA 1
ATOM 1502 C C . GLY A 1 208 ? -25.692 3.493 7.224 1.00 64.06 208 GLY A C 1
ATOM 1503 O O . GLY A 1 208 ? -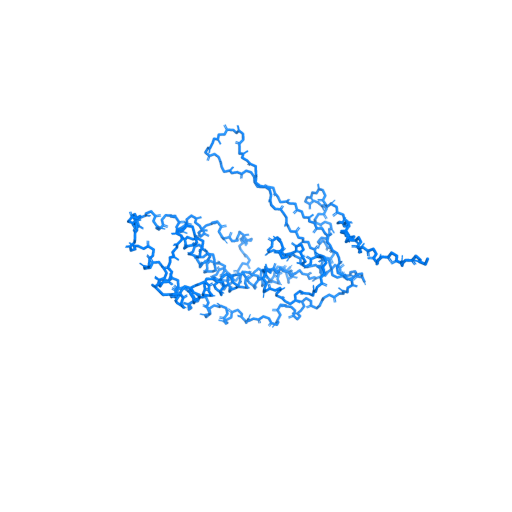24.724 3.973 6.639 1.00 64.06 208 GLY A O 1
ATOM 1504 N N . GLN A 1 209 ? -25.695 3.350 8.550 1.00 69.31 209 GLN A N 1
ATOM 1505 C CA . GLN A 1 209 ? -24.522 3.637 9.377 1.00 69.31 209 GLN A CA 1
ATOM 1506 C C . GLN A 1 209 ? -23.472 2.524 9.270 1.00 69.31 209 GLN A C 1
ATOM 1508 O O . GLN A 1 209 ? -22.284 2.838 9.245 1.00 69.31 209 GLN A O 1
ATOM 1513 N N . TRP A 1 210 ? -23.899 1.268 9.103 1.00 71.75 210 TRP A N 1
ATOM 1514 C CA . TRP A 1 210 ? -22.998 0.138 8.853 1.00 71.75 210 TRP A CA 1
ATOM 1515 C C . TRP A 1 210 ? -22.250 0.281 7.531 1.00 71.75 210 TRP A C 1
ATOM 1517 O O . TRP A 1 210 ? -21.024 0.207 7.517 1.00 71.75 210 TRP A O 1
ATOM 1527 N N . ASP A 1 211 ? -22.967 0.581 6.443 1.00 72.88 211 ASP A N 1
ATOM 1528 C CA . ASP A 1 211 ? -22.353 0.808 5.127 1.00 72.88 211 ASP A CA 1
ATOM 1529 C C . ASP A 1 211 ? -21.326 1.955 5.176 1.00 72.88 211 ASP A C 1
ATOM 1531 O O . ASP A 1 211 ? -20.246 1.875 4.586 1.00 72.88 211 ASP A O 1
ATOM 1535 N N . SER A 1 212 ? -21.641 3.016 5.927 1.00 75.38 212 SER A N 1
ATOM 1536 C CA . SER A 1 212 ? -20.740 4.149 6.169 1.00 75.38 212 SER A CA 1
ATOM 1537 C C . SER A 1 212 ? -19.502 3.746 6.983 1.00 75.38 212 SER A C 1
ATOM 1539 O O . SER A 1 212 ? -18.383 4.170 6.677 1.00 75.38 212 SER A O 1
ATOM 1541 N N . GLY A 1 213 ? -19.673 2.895 7.998 1.00 74.25 213 GLY A N 1
ATOM 1542 C CA . GLY A 1 213 ? -18.584 2.346 8.801 1.00 74.25 213 GLY A CA 1
ATOM 1543 C C . GLY A 1 213 ? -17.616 1.499 7.976 1.00 74.25 213 GLY A C 1
ATOM 1544 O O . GLY A 1 213 ? -16.409 1.740 8.004 1.00 74.25 213 GLY A O 1
ATOM 1545 N N . ASP A 1 214 ? -18.140 0.577 7.171 1.00 78.69 214 ASP A N 1
ATOM 1546 C CA . ASP A 1 214 ? -17.343 -0.262 6.271 1.00 78.69 214 ASP A CA 1
ATOM 1547 C C . ASP A 1 214 ? -16.615 0.564 5.206 1.00 78.69 214 ASP A C 1
ATOM 1549 O O . ASP A 1 214 ? -15.443 0.317 4.905 1.00 78.69 214 ASP A O 1
ATOM 1553 N N . ALA A 1 215 ? -17.281 1.578 4.643 1.00 82.62 215 ALA A N 1
ATOM 1554 C CA . ALA A 1 215 ? -16.650 2.511 3.715 1.00 82.62 215 ALA A CA 1
ATOM 1555 C C . ALA A 1 215 ? -15.509 3.294 4.383 1.00 82.62 215 ALA A C 1
ATOM 1557 O O . ALA A 1 215 ? -14.445 3.452 3.782 1.00 82.62 215 ALA A O 1
ATOM 1558 N N . THR A 1 216 ? -15.697 3.718 5.635 1.00 83.12 216 THR A N 1
ATOM 1559 C CA . THR A 1 216 ? -14.669 4.409 6.424 1.00 83.12 216 THR A CA 1
ATOM 1560 C C . THR A 1 216 ? -13.466 3.501 6.671 1.00 83.12 216 THR A C 1
ATOM 1562 O O . THR A 1 216 ? -12.339 3.892 6.375 1.00 83.12 216 THR A O 1
ATOM 1565 N N . LEU A 1 217 ? -13.680 2.266 7.141 1.00 83.50 217 LEU A N 1
ATOM 1566 C CA . LEU A 1 217 ? -12.597 1.304 7.374 1.00 83.50 217 LEU A CA 1
ATOM 1567 C C . LEU A 1 217 ? -11.824 0.994 6.085 1.00 83.50 217 LEU A C 1
ATOM 1569 O O . LEU A 1 217 ? -10.593 0.984 6.097 1.00 83.50 217 LEU A O 1
ATOM 1573 N N . ARG A 1 218 ? -12.525 0.812 4.957 1.00 85.94 218 ARG A N 1
ATOM 1574 C CA . ARG A 1 218 ? -11.893 0.612 3.644 1.00 85.94 218 ARG A CA 1
ATOM 1575 C C . ARG A 1 218 ? -11.069 1.830 3.218 1.00 85.94 218 ARG A C 1
ATOM 1577 O O . ARG A 1 218 ? -9.952 1.669 2.734 1.00 85.94 218 ARG A O 1
ATOM 1584 N N . GLY A 1 219 ? -11.587 3.040 3.436 1.00 88.81 219 GLY A N 1
ATOM 1585 C CA . GLY A 1 219 ? -10.866 4.287 3.171 1.00 88.81 219 GLY A CA 1
ATOM 1586 C C . GLY A 1 219 ? -9.583 4.411 3.997 1.00 88.81 219 GLY A C 1
ATOM 1587 O O . GLY A 1 219 ? -8.530 4.740 3.453 1.00 88.81 219 GLY A O 1
ATOM 1588 N N . LEU A 1 220 ? -9.641 4.060 5.287 1.00 89.31 220 LEU A N 1
ATOM 1589 C CA . LEU A 1 220 ? -8.468 4.034 6.164 1.00 89.31 220 LEU A CA 1
ATOM 1590 C C . LEU A 1 220 ? -7.406 3.041 5.672 1.00 89.31 220 LEU A C 1
ATOM 1592 O O . LEU A 1 220 ? -6.233 3.398 5.627 1.00 89.31 220 LEU A O 1
ATOM 1596 N N . GLN A 1 221 ? -7.802 1.838 5.243 1.00 88.62 2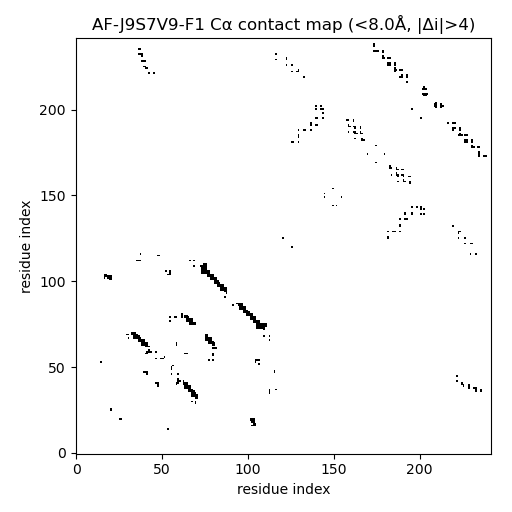21 GLN A N 1
ATOM 1597 C CA . GLN A 1 221 ? -6.871 0.841 4.692 1.00 88.62 221 GLN A CA 1
ATOM 1598 C C . GLN A 1 221 ? -6.164 1.329 3.420 1.00 88.62 221 GLN A C 1
ATOM 1600 O O . GLN A 1 221 ? -4.968 1.094 3.243 1.00 88.62 221 GLN A O 1
ATOM 1605 N N . VAL A 1 222 ? -6.886 2.006 2.523 1.00 90.50 222 VAL A N 1
ATOM 1606 C CA . VAL A 1 222 ? -6.303 2.583 1.300 1.00 90.50 222 VAL A CA 1
ATOM 1607 C C . VAL A 1 222 ? -5.309 3.694 1.647 1.00 90.50 222 VAL A C 1
ATOM 1609 O O . VAL A 1 222 ? -4.198 3.730 1.108 1.00 90.50 222 VAL A O 1
ATOM 1612 N N . LEU A 1 223 ? -5.669 4.569 2.589 1.00 92.19 223 LEU A N 1
ATOM 1613 C CA . LEU A 1 223 ? -4.819 5.669 3.037 1.00 92.19 223 LEU A CA 1
ATOM 1614 C C . LEU A 1 223 ? -3.505 5.167 3.650 1.00 92.19 223 LEU A C 1
ATOM 1616 O O . LEU A 1 223 ? -2.431 5.648 3.285 1.00 92.19 223 LEU A O 1
ATOM 1620 N N . THR A 1 224 ? -3.556 4.187 4.553 1.00 91.31 224 THR A N 1
ATOM 1621 C CA . THR A 1 224 ? -2.356 3.675 5.232 1.00 91.31 224 THR A CA 1
ATOM 1622 C C . THR A 1 224 ? -1.424 2.935 4.276 1.00 91.31 224 THR A C 1
ATOM 1624 O O . THR A 1 224 ? -0.207 3.134 4.329 1.00 91.31 224 THR A O 1
ATOM 1627 N N . ARG A 1 225 ? -1.977 2.163 3.330 1.00 92.00 225 ARG A N 1
ATOM 1628 C CA . ARG A 1 225 ? -1.212 1.543 2.235 1.00 92.00 225 ARG A CA 1
ATOM 1629 C C . ARG A 1 225 ? -0.534 2.593 1.359 1.00 92.00 225 ARG A C 1
ATOM 1631 O O . ARG A 1 225 ? 0.662 2.483 1.091 1.00 92.00 225 ARG A O 1
ATOM 1638 N N . THR A 1 226 ? -1.259 3.635 0.962 1.00 92.12 226 THR A N 1
ATOM 1639 C CA . THR A 1 226 ? -0.714 4.722 0.135 1.00 92.12 226 THR A CA 1
ATOM 1640 C C . THR A 1 226 ? 0.393 5.480 0.871 1.00 92.12 226 THR A C 1
ATOM 1642 O O . THR A 1 226 ? 1.473 5.687 0.318 1.00 92.12 226 THR A O 1
ATOM 1645 N N . ALA A 1 227 ? 0.177 5.820 2.144 1.00 91.75 227 ALA A N 1
ATOM 1646 C CA . ALA A 1 227 ? 1.162 6.504 2.976 1.00 91.75 227 ALA A CA 1
ATOM 1647 C C . ALA A 1 227 ? 2.444 5.688 3.175 1.00 91.75 227 ALA A C 1
ATOM 1649 O O . ALA A 1 227 ? 3.546 6.226 3.048 1.00 91.75 227 ALA A O 1
ATOM 1650 N N . ARG A 1 228 ? 2.322 4.382 3.445 1.00 91.00 228 ARG A N 1
ATOM 1651 C CA . ARG A 1 228 ? 3.482 3.499 3.603 1.00 91.00 228 ARG A CA 1
ATOM 1652 C C . ARG A 1 228 ? 4.255 3.349 2.297 1.00 91.00 228 ARG A C 1
ATOM 1654 O O . ARG A 1 228 ? 5.476 3.480 2.314 1.00 91.00 228 ARG A O 1
ATOM 1661 N N . ALA A 1 229 ? 3.568 3.141 1.173 1.00 92.06 229 ALA A N 1
ATOM 1662 C CA . ALA A 1 229 ? 4.218 3.088 -0.134 1.00 92.06 229 ALA A CA 1
ATOM 1663 C C . ALA A 1 229 ? 4.958 4.401 -0.443 1.00 92.06 229 ALA A C 1
ATOM 1665 O O . ALA A 1 229 ? 6.104 4.369 -0.884 1.00 92.06 229 ALA A O 1
ATOM 1666 N N . ALA A 1 230 ? 4.350 5.559 -0.162 1.00 91.25 230 ALA A N 1
ATOM 1667 C CA . ALA A 1 230 ? 4.982 6.863 -0.357 1.00 91.25 230 ALA A CA 1
ATOM 1668 C C . ALA A 1 230 ? 6.241 7.040 0.509 1.00 91.25 230 ALA A C 1
ATOM 1670 O O . ALA A 1 230 ? 7.285 7.434 -0.009 1.00 91.25 230 ALA A O 1
ATOM 1671 N N . ALA A 1 231 ? 6.171 6.699 1.799 1.00 89.44 231 ALA A N 1
ATOM 1672 C CA . ALA A 1 231 ? 7.308 6.801 2.710 1.00 89.44 231 ALA A CA 1
ATOM 1673 C C . ALA A 1 231 ? 8.464 5.865 2.312 1.00 89.44 231 ALA A C 1
ATOM 1675 O O . ALA A 1 231 ? 9.613 6.298 2.263 1.00 89.44 231 ALA A O 1
ATOM 1676 N N . VAL A 1 232 ? 8.166 4.610 1.950 1.00 89.94 232 VAL A N 1
ATOM 1677 C CA . VAL A 1 232 ? 9.178 3.652 1.472 1.00 89.94 232 VAL A CA 1
ATOM 1678 C C . VAL A 1 232 ? 9.802 4.124 0.158 1.00 89.94 232 VAL A C 1
ATOM 1680 O O . VAL A 1 232 ? 11.022 4.108 0.021 1.00 89.94 232 VAL A O 1
ATOM 1683 N N . ASN A 1 233 ? 8.994 4.604 -0.790 1.00 91.50 233 ASN A N 1
ATOM 1684 C CA . ASN A 1 233 ? 9.493 5.142 -2.056 1.00 91.50 233 ASN A CA 1
ATOM 1685 C C . ASN A 1 233 ? 10.393 6.364 -1.849 1.00 91.50 233 ASN A C 1
ATOM 1687 O O . ASN A 1 233 ? 11.402 6.495 -2.538 1.00 91.50 233 ASN A O 1
ATOM 1691 N N . GLN A 1 234 ? 10.073 7.229 -0.886 1.00 88.31 234 GLN A N 1
ATOM 1692 C CA . GLN A 1 234 ? 10.931 8.353 -0.524 1.00 88.31 234 GLN A CA 1
ATOM 1693 C C . GLN A 1 234 ? 12.281 7.873 0.027 1.00 88.31 234 GLN A C 1
ATOM 1695 O O . GLN A 1 234 ? 13.322 8.337 -0.433 1.00 88.31 234 GLN A O 1
ATOM 1700 N N . THR A 1 235 ? 12.283 6.893 0.936 1.00 87.19 235 THR A N 1
ATOM 1701 C CA . THR A 1 235 ? 13.523 6.299 1.462 1.00 87.19 235 THR A CA 1
ATOM 1702 C C . THR A 1 235 ? 14.349 5.623 0.366 1.00 87.19 235 THR A C 1
ATOM 1704 O O . THR A 1 235 ? 15.564 5.791 0.322 1.00 87.19 235 THR A O 1
ATOM 1707 N N . ILE A 1 236 ? 13.714 4.900 -0.561 1.00 88.38 236 ILE A N 1
ATOM 1708 C CA . ILE A 1 236 ? 14.390 4.309 -1.726 1.00 88.38 236 ILE A CA 1
ATOM 1709 C C . ILE A 1 236 ? 15.053 5.399 -2.577 1.00 88.38 236 ILE A C 1
ATOM 1711 O O . ILE A 1 236 ? 16.213 5.259 -2.960 1.00 88.38 236 ILE A O 1
ATOM 1715 N N . LEU A 1 237 ? 14.339 6.490 -2.869 1.00 87.19 237 LEU A N 1
ATOM 1716 C CA . LEU A 1 237 ? 14.876 7.604 -3.652 1.00 87.19 237 LEU A CA 1
ATOM 1717 C C . LEU A 1 237 ? 16.064 8.280 -2.959 1.00 87.19 237 LEU A C 1
ATOM 1719 O O . LEU A 1 237 ? 16.998 8.693 -3.640 1.00 87.19 237 LEU A O 1
ATOM 1723 N N . GLU A 1 238 ? 16.034 8.405 -1.634 1.00 85.00 238 GLU A N 1
ATOM 1724 C CA . GLU A 1 238 ? 17.152 8.931 -0.845 1.00 85.00 238 GLU A CA 1
ATOM 1725 C C . GLU A 1 238 ? 18.362 7.995 -0.896 1.00 85.00 238 GLU A C 1
ATOM 1727 O O . GLU A 1 238 ? 19.469 8.451 -1.172 1.00 85.00 238 GLU A O 1
ATOM 1732 N N . LEU A 1 239 ? 18.150 6.687 -0.726 1.00 83.69 239 LEU A N 1
ATOM 1733 C CA . LEU A 1 239 ? 19.213 5.682 -0.779 1.00 83.69 239 LEU A CA 1
ATOM 1734 C C . LEU A 1 239 ? 19.868 5.573 -2.158 1.00 83.69 239 LEU A C 1
ATOM 1736 O O . LEU A 1 239 ? 21.066 5.352 -2.230 1.00 83.69 239 LEU A O 1
ATOM 1740 N N . LEU A 1 240 ? 19.113 5.747 -3.246 1.00 81.81 240 LEU A N 1
ATOM 1741 C CA . LEU A 1 240 ? 19.660 5.709 -4.609 1.00 81.81 240 LEU A CA 1
ATOM 1742 C C . LEU A 1 240 ? 20.410 6.991 -5.012 1.00 81.81 240 LEU A C 1
ATOM 1744 O O . LEU A 1 240 ? 21.056 7.012 -6.059 1.00 81.81 240 LEU A O 1
ATOM 1748 N N . ARG A 1 241 ? 20.309 8.077 -4.232 1.00 78.69 241 ARG A N 1
ATOM 1749 C CA . ARG A 1 241 ? 21.077 9.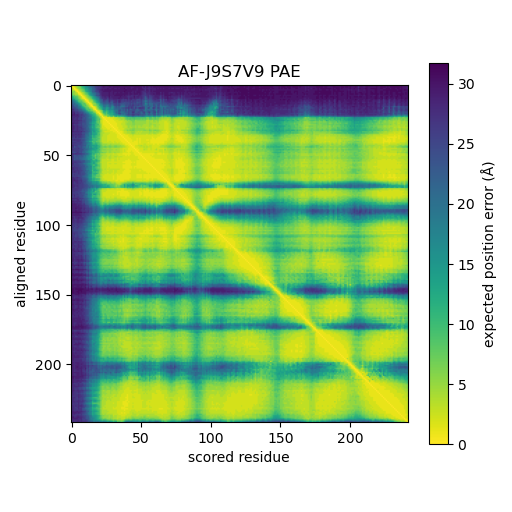316 -4.464 1.00 78.69 241 ARG A CA 1
ATOM 1750 C C . ARG A 1 241 ? 22.483 9.276 -3.858 1.00 78.69 241 ARG A C 1
ATOM 1752 O O . ARG A 1 241 ? 23.282 10.150 -4.198 1.00 78.69 241 ARG A O 1
ATOM 1759 N N . HIS A 1 242 ? 22.752 8.328 -2.962 1.00 60.84 242 HIS A N 1
ATOM 1760 C CA . HIS A 1 242 ? 24.009 8.170 -2.228 1.00 60.84 242 HIS A CA 1
ATOM 1761 C C . HIS A 1 242 ? 24.771 6.927 -2.690 1.00 60.84 242 HIS A C 1
ATOM 1763 O O . HIS A 1 242 ? 26.020 6.989 -2.646 1.00 60.84 242 HIS A O 1
#

Foldseek 3Di:
DDDDDDDDDPPPPPPPQPDWQPDPVSVCVQQVLFPAKAKAQAEVVRLLPDDDDSLSVLCRVQSMWIWTPSVDQQEIKIKRKDKDWAQDPPDNPDGTDIDITIGIDGDRHHDPSVCSLVVDDDLVVLVVVLVVLVVVLVVLVVLVCPDDNPDPVNVVVQLVVQLVVQADDDDPPQADPSLNVLSSSLSSSVSSLVVCVVSVRQQDDDPVRNVVVVVSSVVSPVSSSRSNSNSVSVSRVSVSVD

pLDDT: mean 79.48, std 15.95, range [33.53, 97.12]

Secondary structure (DSSP, 8-state):
-PPPPPPPPP----PPPS-B--SHHHHHHHHTT-SEEEEE--BTTB-TTPPSSHHHHHHHHHT-EEEEE-S-TT--EEEEEEEEEE--SS-TTSPPEEEEEEEEEE-SS---HHHHHHSSPPHHHHHHHHHHHHHHHHHHHHHHTSSS---HHHHHHHHHHHHHHH---PPTT---HHHHHHHHHHHHHHHHHHHHHHTT----SSHHHHHHHHHHHHHHHHHHHHHHHHHHHHHHHHHTT-